Protein AF-0000000074024629 (afdb_homodimer)

Radius of gyration: 20.6 Å; Cα contacts (8 Å, |Δi|>4): 651; chains: 2; bounding box: 47×56×44 Å

Organism: NCBI:txid1655543

Secondary structure (DSSP, 8-state):
---BTSEEEHHHHHHTT--TT--EEEEEE--GGGB-TTSBB-HHHHHHHHHHHHHHHHHHTTHHHHH-SS-EEEEEEEEEEE-S--BTT-EEEEEEEEEEE-SSEEEEEEEEEETTEEEEEEEEEEEEE-TTS-B-PPPHHHHHHHHHHH--EE-/---BTSEEEHHHHHHTT--TT--EEEEEE--GGGB-TTSBB-HHHHHHHHHHHHHHHHHHTTHHHHH-SS-EEEEEEEEEEE-S--BTT-EEEEEEEEEEE-SSEEEEEEEEEETTEEEEEEEEEEEEE-TTS-B-PPPHHHHHHHHHHH--EE-

Nearest PDB structures (foldseek):
  2nuj-assembly1_A  TM=9.221E-01  e=4.971E-17  Jannaschia
  5dio-assembly1_A-2  TM=9.384E-01  e=8.427E-10  Legionella pneumophila
  2o5u-assembly1_B-2  TM=8.470E-01  e=5.550E-10  Pseudomonas aeruginosa
  2oiw-assembly1_C  TM=8.722E-01  e=4.220E-09  Geobacillus stearothermophilus
  3hm0-assembly1_B  TM=8.131E-01  e=3.745E-09  Bartonella henselae

Structure (mmCIF, N/CA/C/O backbone):
data_AF-0000000074024629-model_v1
#
loop_
_entity.id
_entity.type
_entity.pdbx_description
1 polymer 'Thioesterase superfamily protein'
#
loop_
_atom_site.group_PDB
_atom_site.id
_atom_site.type_symbol
_atom_site.label_atom_id
_atom_site.label_alt_id
_atom_site.label_comp_id
_atom_site.label_asym_id
_atom_site.label_entity_id
_atom_site.label_seq_id
_atom_site.pdbx_PDB_ins_code
_atom_site.Cartn_x
_atom_site.Cartn_y
_atom_site.Cartn_z
_atom_site.occupancy
_atom_site.B_iso_or_equiv
_atom_site.auth_seq_id
_atom_site.auth_comp_id
_atom_site.auth_asym_id
_atom_site.auth_atom_id
_atom_site.pdbx_PDB_model_num
ATOM 1 N N . MET A 1 1 ? -25.734 17.578 4.539 1 55.94 1 MET A N 1
ATOM 2 C CA . MET A 1 1 ? -25.031 16.75 3.564 1 55.94 1 MET A CA 1
ATOM 3 C C . MET A 1 1 ? -23.516 16.938 3.689 1 55.94 1 MET A C 1
ATOM 5 O O . MET A 1 1 ? -23.031 18.078 3.719 1 55.94 1 MET A O 1
ATOM 9 N N . THR A 1 2 ? -22.906 15.906 3.984 1 68.06 2 THR A N 1
ATOM 10 C CA . THR A 1 2 ? -21.453 16.016 4.164 1 68.06 2 THR A CA 1
ATOM 11 C C . THR A 1 2 ? -20.781 16.422 2.863 1 68.06 2 THR A C 1
ATOM 13 O O . THR A 1 2 ? -20.969 15.781 1.828 1 68.06 2 THR A O 1
ATOM 16 N N . PRO A 1 3 ? -20.188 17.625 2.838 1 73.06 3 PRO A N 1
ATOM 17 C CA . PRO A 1 3 ? -19.562 18.109 1.601 1 73.06 3 PRO A CA 1
ATOM 18 C C . PRO A 1 3 ? -18.391 17.25 1.145 1 73.06 3 PRO A C 1
ATOM 20 O O . PRO A 1 3 ? -17.625 16.75 1.976 1 73.06 3 PRO A O 1
ATOM 23 N N . PHE A 1 4 ? -18.359 17.031 -0.13 1 83.56 4 PHE A N 1
ATOM 24 C CA . PHE A 1 4 ? -17.234 16.297 -0.707 1 83.56 4 PHE A CA 1
ATOM 25 C C . PHE A 1 4 ? -16.016 17.203 -0.836 1 83.56 4 PHE A C 1
ATOM 27 O O . PHE A 1 4 ? -16.141 18.406 -1.053 1 83.56 4 PHE A O 1
ATOM 34 N N . LEU A 1 5 ? -14.914 16.594 -0.586 1 84.12 5 LEU A N 1
ATOM 35 C CA . LEU A 1 5 ? -13.602 17.172 -0.836 1 84.12 5 LEU A CA 1
ATOM 36 C C . LEU A 1 5 ? -13.344 18.359 0.086 1 84.12 5 LEU A C 1
ATOM 38 O O . LEU A 1 5 ? -12.68 19.328 -0.306 1 84.12 5 LEU A O 1
ATOM 42 N N . THR A 1 6 ? -14.078 18.484 1.108 1 86.12 6 THR A N 1
ATOM 43 C CA . THR A 1 6 ? -13.812 19.469 2.15 1 86.12 6 THR A CA 1
ATOM 44 C C . THR A 1 6 ? -13.375 18.781 3.443 1 86.12 6 THR A C 1
ATOM 46 O O . THR A 1 6 ? -13.977 17.797 3.865 1 86.12 6 THR A O 1
ATOM 49 N N . PRO A 1 7 ? -12.328 19.344 3.979 1 92.12 7 PRO A N 1
ATOM 50 C CA . PRO A 1 7 ? -11.883 18.766 5.246 1 92.12 7 PRO A CA 1
ATOM 51 C C . PRO A 1 7 ? -12.977 18.766 6.312 1 92.12 7 PRO A C 1
ATOM 53 O O . PRO A 1 7 ? -13.75 19.719 6.406 1 92.12 7 PRO A O 1
ATOM 56 N N . LEU A 1 8 ? -13.078 17.703 6.984 1 93.56 8 LEU A N 1
ATOM 57 C CA . LEU A 1 8 ? -13.984 17.547 8.109 1 93.56 8 LEU A CA 1
ATOM 58 C C . LEU A 1 8 ? -13.219 17.469 9.43 1 93.56 8 LEU A C 1
ATOM 60 O O . LEU A 1 8 ? -12.367 16.594 9.609 1 93.56 8 LEU A O 1
ATOM 64 N N . ASP A 1 9 ? -13.602 18.406 10.328 1 92.56 9 ASP A N 1
ATOM 65 C CA . ASP A 1 9 ? -12.977 18.359 11.648 1 92.56 9 ASP A CA 1
ATOM 66 C C . ASP A 1 9 ? -13.719 17.391 12.57 1 92.56 9 ASP A C 1
ATOM 68 O O . ASP A 1 9 ? -14.641 16.703 12.141 1 92.56 9 ASP A O 1
ATOM 72 N N . ALA A 1 10 ? -13.258 17.328 13.805 1 92.94 10 ALA A N 1
ATOM 73 C CA . ALA A 1 10 ? -13.789 16.328 14.742 1 92.94 10 ALA A CA 1
ATOM 74 C C . ALA A 1 10 ? -15.297 16.484 14.906 1 92.94 10 ALA A C 1
ATOM 76 O O . ALA A 1 10 ? -16.031 15.5 14.953 1 92.94 10 ALA A O 1
ATOM 77 N N . ASP A 1 11 ? -15.758 17.672 15.008 1 92.25 11 ASP A N 1
ATOM 78 C CA . ASP A 1 11 ? -17.188 17.922 15.188 1 92.25 11 ASP A CA 1
ATOM 79 C C . ASP A 1 11 ? -17.984 17.469 13.961 1 92.25 11 ASP A C 1
ATOM 81 O O . ASP A 1 11 ? -19.016 16.812 14.086 1 92.25 11 ASP A O 1
ATOM 85 N N . ALA A 1 12 ? -17.5 17.844 12.812 1 92.94 12 ALA A N 1
ATOM 86 C CA . ALA A 1 12 ? -18.156 17.453 11.57 1 92.94 12 ALA A CA 1
ATOM 87 C C . ALA A 1 12 ? -18.156 15.93 11.398 1 92.94 12 ALA A C 1
ATOM 89 O O . ALA A 1 12 ? -19.125 15.352 10.898 1 92.94 12 ALA A O 1
ATOM 90 N N . LEU A 1 13 ? -17.078 15.312 11.766 1 94.69 13 LEU A N 1
ATOM 91 C CA . LEU A 1 13 ? -16.984 13.852 11.711 1 94.69 13 LEU A CA 1
ATOM 92 C C . LEU A 1 13 ? -18.016 13.219 12.648 1 94.69 13 LEU A C 1
ATOM 94 O O . LEU A 1 13 ? -18.688 12.258 12.273 1 94.69 13 LEU A O 1
ATOM 98 N N . CYS A 1 14 ? -18.109 13.727 13.805 1 92.25 14 CYS A N 1
ATOM 99 C CA . CYS A 1 14 ? -19.094 13.227 14.75 1 92.25 14 CYS A CA 1
ATOM 100 C C . CYS A 1 14 ? -20.5 13.344 14.18 1 92.25 14 CYS A C 1
ATOM 102 O O . CYS A 1 14 ? -21.297 12.406 14.289 1 92.25 14 CYS A O 1
ATOM 104 N N . ASP A 1 15 ? -20.766 14.445 13.617 1 92.06 15 ASP A N 1
ATOM 105 C CA . ASP A 1 15 ? -22.062 14.664 13 1 92.06 15 ASP A CA 1
ATOM 106 C C . ASP A 1 15 ? -22.328 13.648 11.891 1 92.06 15 ASP A C 1
ATOM 108 O O . ASP A 1 15 ? -23.484 13.273 11.641 1 92.06 15 ASP A O 1
ATOM 112 N N . ALA A 1 16 ? -21.25 13.188 11.305 1 91.62 16 ALA A N 1
ATOM 113 C CA . ALA A 1 16 ? -21.359 12.242 10.203 1 91.62 16 ALA A CA 1
ATOM 114 C C . ALA A 1 16 ? -21.344 10.805 10.711 1 91.62 16 ALA A C 1
ATOM 116 O O . ALA A 1 16 ? -21.312 9.859 9.914 1 91.62 16 ALA A O 1
ATOM 117 N N . GLY A 1 17 ? -21.219 10.609 12.008 1 92.25 17 GLY A N 1
ATOM 118 C CA . GLY A 1 17 ? -21.297 9.281 12.602 1 92.25 17 GLY A CA 1
ATOM 119 C C . GLY A 1 17 ? -19.922 8.656 12.828 1 92.25 17 GLY A C 1
ATOM 120 O O . GLY A 1 17 ? -19.812 7.445 13 1 92.25 17 GLY A O 1
ATOM 121 N N . ILE A 1 18 ? -18.906 9.422 12.719 1 94.62 18 ILE A N 1
ATOM 122 C CA . ILE A 1 18 ? -17.547 8.969 12.945 1 94.62 18 ILE A CA 1
ATOM 123 C C . ILE A 1 18 ? -17.031 9.5 14.289 1 94.62 18 ILE A C 1
ATOM 125 O O . ILE A 1 18 ? -16.797 10.703 14.43 1 94.62 18 ILE A O 1
ATOM 129 N N . PRO A 1 19 ? -16.875 8.641 15.141 1 91.06 19 PRO A N 1
ATOM 130 C CA . PRO A 1 19 ? -16.578 9.102 16.5 1 91.06 19 PRO A CA 1
ATOM 131 C C . PRO A 1 19 ? -15.086 9.359 16.719 1 91.06 19 PRO A C 1
ATOM 133 O O . PRO A 1 19 ? -14.266 9.016 15.867 1 91.06 19 PRO A O 1
ATOM 136 N N . ALA A 1 20 ? -14.859 9.93 17.969 1 92.31 20 ALA A N 1
ATOM 137 C CA . ALA A 1 20 ? -13.484 10.016 18.453 1 92.31 20 ALA A CA 1
ATOM 138 C C . ALA A 1 20 ? -12.797 8.656 18.422 1 92.31 20 ALA A C 1
ATOM 140 O O . ALA A 1 20 ? -13.461 7.617 18.516 1 92.31 20 ALA A O 1
ATOM 141 N N . PRO A 1 21 ? -11.492 8.609 18.062 1 95.5 21 PRO A N 1
ATOM 142 C CA . PRO A 1 21 ? -10.578 9.75 18.188 1 95.5 21 PRO A CA 1
ATOM 143 C C . PRO A 1 21 ? -10.234 10.398 16.844 1 95.5 21 PRO A C 1
ATOM 145 O O . PRO A 1 21 ? -9.273 11.164 16.75 1 95.5 21 PRO A O 1
ATOM 148 N N . TRP A 1 22 ? -10.93 10.055 15.844 1 96 22 TRP A N 1
ATOM 149 C CA . TRP A 1 22 ? -10.617 10.648 14.547 1 96 22 TRP A CA 1
ATOM 150 C C . TRP A 1 22 ? -10.82 12.156 14.57 1 96 22 TRP A C 1
ATOM 152 O O . TRP A 1 22 ? -11.867 12.641 15.016 1 96 22 TRP A O 1
ATOM 162 N N . SER A 1 23 ? -9.828 12.93 14.023 1 92.75 23 SER A N 1
ATOM 163 C CA . SER A 1 23 ? -9.867 14.383 14.18 1 92.75 23 SER A CA 1
ATOM 164 C C . SER A 1 23 ? -9.867 15.086 12.828 1 92.75 23 SER A C 1
ATOM 166 O O . SER A 1 23 ? -10.062 16.297 12.758 1 92.75 23 SER A O 1
ATOM 168 N N . PHE A 1 24 ? -9.555 14.406 11.766 1 97.56 24 PHE A N 1
ATOM 169 C CA . PHE A 1 24 ? -9.492 14.977 10.422 1 97.56 24 PHE A CA 1
ATOM 170 C C . PHE A 1 24 ? -10.016 13.984 9.391 1 97.56 24 PHE A C 1
ATOM 172 O O . PHE A 1 24 ? -9.672 12.805 9.422 1 97.56 24 PHE A O 1
ATOM 179 N N . GLY A 1 25 ? -10.781 14.438 8.484 1 97.88 25 GLY A N 1
ATOM 180 C CA . GLY A 1 25 ? -11.281 13.562 7.441 1 97.88 25 GLY A CA 1
ATOM 181 C C . GLY A 1 25 ? -11.773 14.312 6.219 1 97.88 25 GLY A C 1
ATOM 182 O O . GLY A 1 25 ? -11.773 15.547 6.203 1 97.88 25 GLY A O 1
ATOM 183 N N . MET A 1 26 ? -12.062 13.586 5.18 1 97.44 26 MET A N 1
ATOM 184 C CA . MET A 1 26 ? -12.617 14.109 3.934 1 97.44 26 MET A CA 1
ATOM 185 C C . MET A 1 26 ? -13.602 13.117 3.32 1 97.44 26 MET A C 1
ATOM 187 O O . MET A 1 26 ? -13.352 11.914 3.314 1 97.44 26 MET A O 1
ATOM 191 N N . ALA A 1 27 ? -14.664 13.68 2.795 1 96.75 27 ALA A N 1
ATOM 192 C CA . ALA A 1 27 ? -15.664 12.875 2.107 1 96.75 27 ALA A CA 1
ATOM 193 C C . ALA A 1 27 ? -15.453 12.906 0.597 1 96.75 27 ALA A C 1
ATOM 195 O O . ALA A 1 27 ? -15.023 13.922 0.045 1 96.75 27 ALA A O 1
ATOM 196 N N . ASP A 1 28 ? -15.75 11.781 0.025 1 96.38 28 ASP A N 1
ATOM 197 C CA . ASP A 1 28 ? -15.688 11.688 -1.431 1 96.38 28 ASP A CA 1
ATOM 198 C C . ASP A 1 28 ? -16.578 10.547 -1.939 1 96.38 28 ASP A C 1
ATOM 200 O O . ASP A 1 28 ? -17.375 9.992 -1.187 1 96.38 28 ASP A O 1
ATOM 204 N N . ARG A 1 29 ? -16.516 10.273 -3.225 1 95 29 ARG A N 1
ATOM 205 C CA . ARG A 1 29 ? -17.281 9.211 -3.877 1 95 29 ARG A CA 1
ATOM 206 C C . ARG A 1 29 ? -16.391 8.414 -4.82 1 95 29 ARG A C 1
ATOM 208 O O . ARG A 1 29 ? -15.539 8.977 -5.52 1 95 29 ARG A O 1
ATOM 215 N N . VAL A 1 30 ? -16.688 7.129 -4.84 1 95.94 30 VAL A N 1
ATOM 216 C CA . VAL A 1 30 ? -15.93 6.234 -5.707 1 95.94 30 VAL A CA 1
ATOM 217 C C . VAL A 1 30 ? -16.094 6.668 -7.164 1 95.94 30 VAL A C 1
ATOM 219 O O . VAL A 1 30 ? -17.203 6.961 -7.609 1 95.94 30 VAL A O 1
ATOM 222 N N . ARG A 1 31 ? -14.969 6.664 -7.891 1 93.19 31 ARG A N 1
ATOM 223 C CA . ARG A 1 31 ? -14.961 7.051 -9.297 1 93.19 31 ARG A CA 1
ATOM 224 C C . ARG A 1 31 ? -14.906 5.824 -10.203 1 93.19 31 ARG A C 1
ATOM 226 O O . ARG A 1 31 ? -14.422 4.766 -9.789 1 93.19 31 ARG A O 1
ATOM 233 N N . PHE A 1 32 ? -15.297 5.992 -11.438 1 90.88 32 PHE A N 1
ATOM 234 C CA . PHE A 1 32 ? -15.391 4.902 -12.398 1 90.88 32 PHE A CA 1
ATOM 235 C C . PHE A 1 32 ? -14.047 4.191 -12.555 1 90.88 32 PHE A C 1
ATOM 237 O O . PHE A 1 32 ? -13.992 2.961 -12.586 1 90.88 32 PHE A O 1
ATOM 244 N N . GLY A 1 33 ? -12.953 4.863 -12.633 1 90.81 33 GLY A N 1
ATOM 245 C CA . GLY A 1 33 ? -11.625 4.316 -12.883 1 90.81 33 GLY A CA 1
ATOM 246 C C . GLY A 1 33 ? -11.016 3.648 -11.664 1 90.81 33 GLY A C 1
ATOM 247 O O . GLY A 1 33 ? -9.914 3.104 -11.734 1 90.81 33 GLY A O 1
ATOM 248 N N . GLU A 1 34 ? -11.742 3.59 -10.562 1 93.94 34 GLU A N 1
ATOM 249 C CA . GLU A 1 34 ? -11.211 3.062 -9.305 1 93.94 34 GLU A CA 1
ATOM 250 C C . GLU A 1 34 ? -11.719 1.645 -9.047 1 93.94 34 GLU A C 1
ATOM 252 O O . GLU A 1 34 ? -11.359 1.025 -8.047 1 93.94 34 GLU A O 1
ATOM 257 N N . ILE A 1 35 ? -12.508 1.128 -9.953 1 91.31 35 ILE A N 1
ATOM 258 C CA . ILE A 1 35 ? -13.156 -0.165 -9.797 1 91.31 35 ILE A CA 1
ATOM 259 C C . ILE A 1 35 ? -12.391 -1.233 -10.562 1 91.31 35 ILE A C 1
ATOM 261 O O . ILE A 1 35 ? -11.945 -0.997 -11.688 1 91.31 35 ILE A O 1
ATOM 265 N N . ASP A 1 36 ? -12.328 -2.471 -9.938 1 87.75 36 ASP A N 1
ATOM 266 C CA . ASP A 1 36 ? -11.609 -3.564 -10.594 1 87.75 36 ASP A CA 1
ATOM 267 C C . ASP A 1 36 ? -12.578 -4.535 -11.266 1 87.75 36 ASP A C 1
ATOM 269 O O . ASP A 1 36 ? -13.766 -4.234 -11.398 1 87.75 36 ASP A O 1
ATOM 273 N N . ALA A 1 37 ? -12.031 -5.641 -11.773 1 81.12 37 ALA A N 1
ATOM 274 C CA . ALA A 1 37 ? -12.797 -6.613 -12.547 1 81.12 37 ALA A CA 1
ATOM 275 C C . ALA A 1 37 ? -13.875 -7.27 -11.688 1 81.12 37 ALA A C 1
ATOM 277 O O . ALA A 1 37 ? -14.82 -7.863 -12.211 1 81.12 37 ALA A O 1
ATOM 278 N N . LEU A 1 38 ? -13.734 -7.207 -10.375 1 80.06 38 LEU A N 1
ATOM 279 C CA . LEU A 1 38 ? -14.711 -7.801 -9.469 1 80.06 38 LEU A CA 1
ATOM 280 C C . LEU A 1 38 ? -15.75 -6.773 -9.047 1 80.06 38 LEU A C 1
ATOM 282 O O . LEU A 1 38 ? -16.562 -7.035 -8.156 1 80.06 38 LEU A O 1
ATOM 286 N N . ASN A 1 39 ? -15.672 -5.531 -9.594 1 84.19 39 ASN A N 1
ATOM 287 C CA . ASN A 1 39 ? -16.625 -4.445 -9.391 1 84.19 39 ASN A CA 1
ATOM 288 C C . ASN A 1 39 ? -16.5 -3.84 -7.996 1 84.19 39 ASN A C 1
ATOM 290 O O . ASN A 1 39 ? -17.484 -3.406 -7.41 1 84.19 39 ASN A O 1
ATOM 294 N N . HIS A 1 40 ? -15.344 -4.004 -7.48 1 92.5 40 HIS A N 1
ATOM 295 C CA . HIS A 1 40 ? -15 -3.359 -6.219 1 92.5 40 HIS A CA 1
ATOM 296 C C . HIS A 1 40 ? -13.836 -2.389 -6.402 1 92.5 40 HIS A C 1
ATOM 298 O O . HIS A 1 40 ? -13.102 -2.471 -7.391 1 92.5 40 HIS A O 1
ATOM 304 N N . VAL A 1 41 ? -13.758 -1.459 -5.465 1 95.5 41 VAL A N 1
ATOM 305 C CA . VAL A 1 41 ? -12.602 -0.572 -5.488 1 95.5 41 VAL A CA 1
ATOM 306 C C . VAL A 1 41 ? -11.312 -1.397 -5.465 1 95.5 41 VAL A C 1
ATOM 308 O O . VAL A 1 41 ? -11.172 -2.307 -4.641 1 95.5 41 VAL A O 1
ATOM 311 N N . ASN A 1 42 ? -10.43 -1.077 -6.371 1 95.31 42 ASN A N 1
ATOM 312 C CA . ASN A 1 42 ? -9.148 -1.767 -6.457 1 95.31 42 ASN A CA 1
ATOM 313 C C . ASN A 1 42 ? -8.297 -1.519 -5.215 1 95.31 42 ASN A C 1
ATOM 315 O O . ASN A 1 42 ? -8.258 -0.399 -4.699 1 95.31 42 ASN A O 1
ATOM 319 N N . ASN A 1 43 ? -7.543 -2.523 -4.797 1 94.56 43 ASN A N 1
ATOM 320 C CA . ASN A 1 43 ? -6.742 -2.484 -3.578 1 94.56 43 ASN A CA 1
ATOM 321 C C . ASN A 1 43 ? -5.758 -1.318 -3.594 1 94.56 43 ASN A C 1
ATOM 323 O O . ASN A 1 43 ? -5.41 -0.78 -2.541 1 94.56 43 ASN A O 1
ATOM 327 N N . VAL A 1 44 ? -5.277 -0.916 -4.711 1 96.31 44 VAL A N 1
ATOM 328 C CA . VAL A 1 44 ? -4.262 0.123 -4.848 1 96.31 44 VAL A CA 1
ATOM 329 C C . VAL A 1 44 ? -4.887 1.494 -4.605 1 96.31 44 VAL A C 1
ATOM 331 O O . VAL A 1 44 ? -4.223 2.408 -4.113 1 96.31 44 VAL A O 1
ATOM 334 N N . VAL A 1 45 ? -6.137 1.616 -4.918 1 97.06 45 VAL A N 1
ATOM 335 C CA . VAL A 1 45 ? -6.836 2.896 -4.898 1 97.06 45 VAL A CA 1
ATOM 336 C C . VAL A 1 45 ? -6.863 3.447 -3.473 1 97.06 45 VAL A C 1
ATOM 338 O O . VAL A 1 45 ? -6.73 4.656 -3.266 1 97.06 45 VAL A O 1
ATOM 341 N N . TYR A 1 46 ? -6.953 2.57 -2.5 1 98.19 46 TYR A N 1
ATOM 342 C CA . TYR A 1 46 ? -7.031 3.002 -1.108 1 98.19 46 TYR A CA 1
ATOM 343 C C . TYR A 1 46 ? -5.758 3.725 -0.689 1 98.19 46 TYR A C 1
ATOM 345 O O . TYR A 1 46 ? -5.805 4.691 0.075 1 98.19 46 TYR A O 1
ATOM 353 N N . LEU A 1 47 ? -4.66 3.209 -1.115 1 97.88 47 LEU A N 1
ATOM 354 C CA . LEU A 1 47 ? -3.402 3.879 -0.8 1 97.88 47 LEU A CA 1
ATOM 355 C C . LEU A 1 47 ? -3.365 5.277 -1.406 1 97.88 47 LEU A C 1
ATOM 357 O O . LEU A 1 47 ? -2.869 6.219 -0.78 1 97.88 47 LEU A O 1
ATOM 361 N N . ARG A 1 48 ? -3.867 5.414 -2.598 1 96.81 48 ARG A N 1
ATOM 362 C CA . ARG A 1 48 ? -3.953 6.727 -3.232 1 96.81 48 ARG A CA 1
ATOM 363 C C . ARG A 1 48 ? -4.863 7.656 -2.439 1 96.81 48 ARG A C 1
ATOM 365 O O . ARG A 1 48 ? -4.559 8.844 -2.281 1 96.81 48 ARG A O 1
ATOM 372 N N . TRP A 1 49 ? -5.988 7.113 -2.018 1 97.81 49 TRP A N 1
ATOM 373 C CA . TRP A 1 49 ? -6.895 7.895 -1.181 1 97.81 49 TRP A CA 1
ATOM 374 C C . TRP A 1 49 ? -6.172 8.422 0.055 1 97.81 49 TRP A C 1
ATOM 376 O O . TRP A 1 49 ? -6.289 9.602 0.393 1 97.81 49 TRP A O 1
ATOM 386 N N . TYR A 1 50 ? -5.41 7.574 0.676 1 98.38 50 TYR A N 1
ATOM 387 C CA . TYR A 1 50 ? -4.75 7.945 1.921 1 98.38 50 TYR A CA 1
ATOM 388 C C . TYR A 1 50 ? -3.6 8.914 1.66 1 98.38 50 TYR A C 1
ATOM 390 O O . TYR A 1 50 ? -3.32 9.789 2.482 1 98.38 50 TYR A O 1
ATOM 398 N N . GLU A 1 51 ? -2.938 8.773 0.56 1 97.06 51 GLU A N 1
ATOM 399 C CA . GLU A 1 51 ? -1.928 9.75 0.167 1 97.06 51 GLU A CA 1
ATOM 400 C C . GLU A 1 51 ? -2.539 11.133 -0.008 1 97.06 51 GLU A C 1
ATOM 402 O O . GLU A 1 51 ? -2.01 12.125 0.507 1 97.06 51 GLU A O 1
ATOM 407 N N . THR A 1 52 ? -3.617 11.172 -0.747 1 96.19 52 THR A N 1
ATOM 408 C CA . THR A 1 52 ? -4.312 12.43 -0.96 1 96.19 52 THR A CA 1
ATOM 409 C C . THR A 1 52 ? -4.75 13.039 0.369 1 96.19 52 THR A C 1
ATOM 411 O O . THR A 1 52 ? -4.559 14.234 0.604 1 96.19 52 THR A O 1
ATOM 414 N N . LEU A 1 53 ? -5.289 12.172 1.216 1 97.75 53 LEU A N 1
ATOM 415 C CA . LEU A 1 53 ? -5.734 12.609 2.533 1 97.75 53 LEU A CA 1
ATOM 416 C C . LEU A 1 53 ? -4.57 13.18 3.338 1 97.75 53 LEU A C 1
ATOM 418 O O . LEU A 1 53 ? -4.703 14.219 3.988 1 97.75 53 LEU A O 1
ATOM 422 N N . ARG A 1 54 ? -3.453 12.516 3.324 1 97.31 54 ARG A N 1
ATOM 423 C CA . ARG A 1 54 ? -2.264 12.938 4.059 1 97.31 54 ARG A CA 1
ATOM 424 C C . ARG A 1 54 ? -1.808 14.32 3.615 1 97.31 54 ARG A C 1
ATOM 426 O O . ARG A 1 54 ? -1.458 15.164 4.445 1 97.31 54 ARG A O 1
ATOM 433 N N . VAL A 1 55 ? -1.836 14.57 2.324 1 94.88 55 VAL A N 1
ATOM 434 C CA . VAL A 1 55 ? -1.412 15.859 1.791 1 94.88 55 VAL A CA 1
ATOM 435 C C . VAL A 1 55 ? -2.34 16.969 2.303 1 94.88 55 VAL A C 1
ATOM 437 O O . VAL A 1 55 ? -1.876 18.016 2.76 1 94.88 55 VAL A O 1
ATOM 440 N N . HIS A 1 56 ? -3.588 16.719 2.287 1 96.5 56 HIS A N 1
ATOM 441 C CA . HIS A 1 56 ? -4.547 17.688 2.795 1 96.5 56 HIS A CA 1
ATOM 442 C C . HIS A 1 56 ? -4.367 17.906 4.293 1 96.5 56 HIS A C 1
ATOM 444 O O . HIS A 1 56 ? -4.461 19.047 4.773 1 96.5 56 HIS A O 1
ATOM 450 N N . TYR A 1 57 ? -4.152 16.859 5.016 1 97.62 57 TYR A N 1
ATOM 451 C CA . TYR A 1 57 ? -3.879 16.922 6.445 1 97.62 57 TYR A CA 1
ATOM 452 C C . TYR A 1 57 ? -2.67 17.797 6.734 1 97.62 57 TYR A C 1
ATOM 454 O O . TYR A 1 57 ? -2.738 18.703 7.57 1 97.62 57 TYR A O 1
ATOM 462 N N . LEU A 1 58 ? -1.602 17.562 6.035 1 96.62 58 LEU A N 1
ATOM 463 C CA . LEU A 1 58 ? -0.363 18.297 6.242 1 96.62 58 LEU A CA 1
ATOM 464 C C . LEU A 1 58 ? -0.558 19.781 5.93 1 96.62 58 LEU A C 1
ATOM 466 O O . LEU A 1 58 ? -0.07 20.641 6.66 1 96.62 58 LEU A O 1
ATOM 470 N N . ASN A 1 59 ? -1.288 20.047 4.891 1 95.19 59 ASN A N 1
ATOM 471 C CA . ASN A 1 59 ? -1.535 21.438 4.492 1 95.19 59 ASN A CA 1
ATOM 472 C C . ASN A 1 59 ? -2.494 22.141 5.453 1 95.19 59 ASN A C 1
ATOM 474 O O . ASN A 1 59 ? -2.254 23.266 5.855 1 95.19 59 ASN A O 1
ATOM 478 N N . HIS A 1 60 ? -3.521 21.469 5.789 1 94.75 60 HIS A N 1
ATOM 479 C CA . HIS A 1 60 ? -4.559 22.031 6.633 1 94.75 60 HIS A CA 1
ATOM 480 C C . HIS A 1 60 ? -4.004 22.438 8 1 94.75 60 HIS A C 1
ATOM 482 O O . HIS A 1 60 ? -4.398 23.453 8.562 1 94.75 60 HIS A O 1
ATOM 488 N N . TYR A 1 61 ? -3.105 21.688 8.492 1 94.5 61 TYR A N 1
ATOM 489 C CA . TYR A 1 61 ? -2.535 21.938 9.812 1 94.5 61 TYR A CA 1
ATOM 490 C C . TYR A 1 61 ? -1.24 22.734 9.703 1 94.5 61 TYR A C 1
ATOM 492 O O . TYR A 1 61 ? -0.558 22.953 10.711 1 94.5 61 TYR A O 1
ATOM 500 N N . ASP A 1 62 ? -0.822 23.109 8.492 1 96.19 62 ASP A N 1
ATOM 501 C CA . ASP A 1 62 ? 0.352 23.938 8.211 1 96.19 62 ASP A CA 1
ATOM 502 C C . ASP A 1 62 ? 1.62 23.281 8.758 1 96.19 62 ASP A C 1
ATOM 504 O O . ASP A 1 62 ? 2.451 23.953 9.375 1 96.19 62 ASP A O 1
ATOM 508 N N . LEU A 1 63 ? 1.698 22.047 8.609 1 96.69 63 LEU A N 1
ATOM 509 C CA . LEU A 1 63 ? 2.783 21.281 9.227 1 96.69 63 LEU A CA 1
ATOM 510 C C . LEU A 1 63 ? 4.117 21.609 8.555 1 96.69 63 LEU A C 1
ATOM 512 O O . LEU A 1 63 ? 5.168 21.547 9.195 1 96.69 63 LEU A O 1
ATOM 516 N N . TYR A 1 64 ? 4.117 21.953 7.324 1 95.81 64 TYR A N 1
ATOM 517 C CA . TYR A 1 64 ? 5.352 22.328 6.648 1 95.81 64 TYR A CA 1
ATOM 518 C C . TYR A 1 64 ? 5.957 23.578 7.277 1 95.81 64 TYR A C 1
ATOM 520 O O . TYR A 1 64 ? 7.172 23.656 7.469 1 95.81 64 TYR A O 1
ATOM 528 N N . THR A 1 65 ? 5.129 24.484 7.566 1 97.19 65 THR A N 1
ATOM 529 C CA . THR A 1 65 ? 5.598 25.703 8.219 1 97.19 65 THR A CA 1
ATOM 530 C C . THR A 1 65 ? 6.125 25.406 9.617 1 97.19 65 THR A C 1
ATOM 532 O O . THR A 1 65 ? 7.18 25.906 10.016 1 97.19 65 THR A O 1
ATOM 535 N N . LEU A 1 66 ? 5.41 24.531 10.32 1 97.69 66 LEU A N 1
ATOM 536 C CA . LEU A 1 66 ? 5.797 24.188 11.688 1 97.69 66 LEU A CA 1
ATOM 537 C C . LEU A 1 66 ? 7.105 23.406 11.695 1 97.69 66 LEU A C 1
ATOM 539 O O . LEU A 1 66 ? 7.824 23.406 12.703 1 97.69 66 LEU A O 1
ATOM 543 N N . ALA A 1 67 ? 7.43 22.75 10.609 1 96.88 67 ALA A N 1
ATOM 544 C CA . ALA A 1 67 ? 8.641 21.953 10.5 1 96.88 67 ALA A CA 1
ATOM 545 C C . ALA A 1 67 ? 9.867 22.828 10.273 1 96.88 67 ALA A C 1
ATOM 547 O O . ALA A 1 67 ? 11 22.375 10.43 1 96.88 67 ALA A O 1
ATOM 548 N N . GLY A 1 68 ? 9.625 24.109 9.859 1 95.5 68 GLY A N 1
ATOM 549 C CA . GLY A 1 68 ? 10.734 25.031 9.672 1 95.5 68 GLY A CA 1
ATOM 550 C C . GLY A 1 68 ? 11.172 25.172 8.227 1 95.5 68 GLY A C 1
ATOM 551 O O . GLY A 1 68 ? 10.367 24.969 7.312 1 95.5 68 GLY A O 1
ATOM 552 N N . ALA A 1 69 ? 12.461 25.578 8.031 1 93.25 69 ALA A N 1
ATOM 553 C CA . ALA A 1 69 ? 12.945 25.938 6.699 1 93.25 69 ALA A CA 1
ATOM 554 C C . ALA A 1 69 ? 13.109 24.703 5.816 1 93.25 69 ALA A C 1
ATOM 556 O O . ALA A 1 69 ? 13.82 23.766 6.176 1 93.25 69 ALA A O 1
ATOM 557 N N . ASP A 1 70 ? 12.484 24.719 4.648 1 93.81 70 ASP A N 1
ATOM 558 C CA . ASP A 1 70 ? 12.641 23.781 3.543 1 93.81 70 ASP A CA 1
ATOM 559 C C . ASP A 1 70 ? 12.57 22.344 4.035 1 93.81 70 ASP A C 1
ATOM 561 O O . ASP A 1 70 ? 13.477 21.547 3.773 1 93.81 70 ASP A O 1
ATOM 565 N N . PRO A 1 71 ? 11.555 21.953 4.781 1 95.62 71 PRO A N 1
ATOM 566 C CA . PRO A 1 71 ? 11.438 20.578 5.27 1 95.62 71 PRO A CA 1
ATOM 567 C C . PRO A 1 71 ? 11.203 19.562 4.148 1 95.62 71 PRO A C 1
ATOM 569 O O . PRO A 1 71 ? 10.562 19.891 3.146 1 95.62 71 PRO A O 1
ATOM 572 N N . LYS A 1 72 ? 11.773 18.406 4.316 1 94.12 72 LYS A N 1
ATOM 573 C CA . LYS A 1 72 ? 11.508 17.281 3.438 1 94.12 72 LYS A CA 1
ATOM 574 C C . LYS A 1 72 ? 10.797 16.156 4.188 1 94.12 72 LYS A C 1
ATOM 576 O O . LYS A 1 72 ? 11.375 15.531 5.078 1 94.12 72 LYS A O 1
ATOM 581 N N . PHE A 1 73 ? 9.539 15.914 3.895 1 95.75 73 PHE A N 1
ATOM 582 C CA . PHE A 1 73 ? 8.781 14.797 4.453 1 95.75 73 PHE A CA 1
ATOM 583 C C . PHE A 1 73 ? 8.859 13.586 3.539 1 95.75 73 PHE A C 1
ATOM 585 O O . PHE A 1 73 ? 8.531 13.664 2.354 1 95.75 73 PHE A O 1
ATOM 592 N N . VAL A 1 74 ? 9.273 12.445 4.082 1 95.31 74 VAL A N 1
ATOM 593 C CA . VAL A 1 74 ? 9.438 11.234 3.291 1 95.31 74 VAL A CA 1
ATOM 594 C C . VAL A 1 74 ? 8.656 10.086 3.93 1 95.31 74 VAL A C 1
ATOM 596 O O . VAL A 1 74 ? 8.727 9.883 5.145 1 95.31 74 VAL A O 1
ATOM 599 N N . VAL A 1 75 ? 7.922 9.391 3.139 1 97.44 75 VAL A N 1
ATOM 600 C CA . VAL A 1 75 ? 7.219 8.203 3.613 1 97.44 75 VAL A CA 1
ATOM 601 C C . VAL A 1 75 ? 8.188 7.023 3.691 1 97.44 75 VAL A C 1
ATOM 603 O O . VAL A 1 75 ? 8.836 6.68 2.701 1 97.44 75 VAL A O 1
ATOM 606 N N . LYS A 1 76 ? 8.242 6.402 4.797 1 98.12 76 LYS A N 1
ATOM 607 C CA . LYS A 1 76 ? 9.133 5.27 5.023 1 98.12 76 LYS A CA 1
ATOM 608 C C . LYS A 1 76 ? 8.406 3.945 4.809 1 98.12 76 LYS A C 1
ATOM 610 O O . LYS A 1 76 ? 9.008 2.971 4.344 1 98.12 76 LYS A O 1
ATOM 615 N N . SER A 1 77 ? 7.199 3.906 5.207 1 98.75 77 SER A N 1
ATOM 616 C CA . SER A 1 77 ? 6.41 2.691 5.051 1 98.75 77 SER A CA 1
ATOM 617 C C . SER A 1 77 ? 4.914 2.998 5.059 1 98.75 77 SER A C 1
ATOM 619 O O . SER A 1 77 ? 4.488 4.02 5.602 1 98.75 77 SER A O 1
ATOM 621 N N . VAL A 1 78 ? 4.172 2.125 4.453 1 98.75 78 VAL A N 1
ATOM 622 C CA . VAL A 1 78 ? 2.715 2.176 4.484 1 98.75 78 VAL A CA 1
ATOM 623 C C . VAL A 1 78 ? 2.154 0.769 4.68 1 98.75 78 VAL A C 1
ATOM 625 O O . VAL A 1 78 ? 2.838 -0.222 4.414 1 98.75 78 VAL A O 1
ATOM 628 N N . GLY A 1 79 ? 0.916 0.708 5.133 1 98.69 79 GLY A N 1
ATOM 629 C CA . GLY A 1 79 ? 0.159 -0.526 5.266 1 98.69 79 GLY A CA 1
ATOM 630 C C . GLY A 1 79 ? -1.335 -0.333 5.082 1 98.69 79 GLY A C 1
ATOM 631 O O . GLY A 1 79 ? -1.863 0.748 5.352 1 98.69 79 GLY A O 1
ATOM 632 N N . ILE A 1 80 ? -1.955 -1.359 4.609 1 98.81 80 ILE A N 1
ATOM 633 C CA . ILE A 1 80 ? -3.404 -1.347 4.449 1 98.81 80 ILE A CA 1
ATOM 634 C C . ILE A 1 80 ? -3.984 -2.691 4.883 1 98.81 80 ILE A C 1
ATOM 636 O O . ILE A 1 80 ? -3.43 -3.744 4.562 1 98.81 80 ILE A O 1
ATOM 640 N N . ASP A 1 81 ? -5.016 -2.664 5.605 1 98.81 81 ASP A N 1
ATOM 641 C CA . ASP A 1 81 ? -5.836 -3.822 5.949 1 98.81 81 ASP A CA 1
ATOM 642 C C . ASP A 1 81 ? -7.238 -3.695 5.359 1 98.81 81 ASP A C 1
ATOM 644 O O . ASP A 1 81 ? -7.965 -2.752 5.676 1 98.81 81 ASP A O 1
ATOM 648 N N . TYR A 1 82 ? -7.594 -4.633 4.551 1 98.25 82 TYR A N 1
ATOM 649 C CA . TYR A 1 82 ? -8.898 -4.613 3.898 1 98.25 82 TYR A CA 1
ATOM 650 C C . TYR A 1 82 ? -9.914 -5.43 4.688 1 98.25 82 TYR A C 1
ATOM 652 O O . TYR A 1 82 ? -9.766 -6.645 4.84 1 98.25 82 TYR A O 1
ATOM 660 N N . LYS A 1 83 ? -10.961 -4.812 5.09 1 97.38 83 LYS A N 1
ATOM 661 C CA . LYS A 1 83 ? -11.945 -5.465 5.957 1 97.38 83 LYS A CA 1
ATOM 662 C C . LYS A 1 83 ? -13.227 -5.785 5.195 1 97.38 83 LYS A C 1
ATOM 664 O O . LYS A 1 83 ? -13.883 -6.789 5.473 1 97.38 83 LYS A O 1
ATOM 669 N N . ALA A 1 84 ? -13.586 -4.883 4.359 1 95.25 84 ALA A N 1
ATOM 670 C CA . ALA A 1 84 ? -14.789 -5.051 3.543 1 95.25 84 ALA A CA 1
ATOM 671 C C . ALA A 1 84 ? -14.625 -4.375 2.184 1 95.25 84 ALA A C 1
ATOM 673 O O . ALA A 1 84 ? -13.906 -3.377 2.061 1 95.25 84 ALA A O 1
ATOM 674 N N . GLU A 1 85 ? -15.336 -4.891 1.244 1 93.06 85 GLU A N 1
ATOM 675 C CA . GLU A 1 85 ? -15.289 -4.328 -0.102 1 93.06 85 GLU A CA 1
ATOM 676 C C . GLU A 1 85 ? -16.094 -3.037 -0.187 1 93.06 85 GLU A C 1
ATOM 678 O O . GLU A 1 85 ? -17.094 -2.869 0.527 1 93.06 85 GLU A O 1
ATOM 683 N N . VAL A 1 86 ? -15.602 -2.127 -0.983 1 95.25 86 VAL A N 1
ATOM 684 C CA . VAL A 1 86 ? -16.328 -0.896 -1.285 1 95.25 86 VAL A CA 1
ATOM 685 C C . VAL A 1 86 ? -16.781 -0.911 -2.742 1 95.25 86 VAL A C 1
ATOM 687 O O . VAL A 1 86 ? -15.992 -1.179 -3.646 1 95.25 86 VAL A O 1
ATOM 690 N N . MET A 1 87 ? -18.016 -0.608 -3.051 1 92.44 87 MET A N 1
ATOM 691 C CA . MET A 1 87 ? -18.609 -0.777 -4.371 1 92.44 87 MET A CA 1
ATOM 692 C C . MET A 1 87 ? -18.594 0.536 -5.148 1 92.44 87 MET A C 1
ATOM 694 O O . MET A 1 87 ? -18.375 1.602 -4.566 1 92.44 87 MET A O 1
ATOM 698 N N . ARG A 1 88 ? -18.969 0.366 -6.336 1 90.75 88 ARG A N 1
ATOM 699 C CA . ARG A 1 88 ? -19.078 1.532 -7.207 1 90.75 88 ARG A CA 1
ATOM 700 C C . ARG A 1 88 ? -20.141 2.502 -6.691 1 90.75 88 ARG A C 1
ATOM 702 O O . ARG A 1 88 ? -21.125 2.084 -6.082 1 90.75 88 ARG A O 1
ATOM 709 N N . ASP A 1 89 ? -19.906 3.826 -6.926 1 89.69 89 ASP A N 1
ATOM 710 C CA . ASP A 1 89 ? -20.828 4.926 -6.656 1 89.69 89 ASP A CA 1
ATOM 711 C C . ASP A 1 89 ? -21.062 5.082 -5.156 1 89.69 89 ASP A C 1
ATOM 713 O O . ASP A 1 89 ? -21.984 5.797 -4.742 1 89.69 89 ASP A O 1
ATOM 717 N N . THR A 1 90 ? -20.281 4.398 -4.363 1 93.75 90 THR A N 1
ATOM 718 C CA . THR A 1 90 ? -20.375 4.508 -2.912 1 93.75 90 THR A CA 1
ATOM 719 C C . THR A 1 90 ? -19.734 5.805 -2.426 1 93.75 90 THR A C 1
ATOM 721 O O . THR A 1 90 ? -18.656 6.18 -2.889 1 93.75 90 THR A O 1
ATOM 724 N N . SER A 1 91 ? -20.438 6.512 -1.597 1 95.69 91 SER A N 1
ATOM 725 C CA . SER A 1 91 ? -19.828 7.605 -0.85 1 95.69 91 SER A CA 1
ATOM 726 C C . SER A 1 91 ? -19.031 7.086 0.344 1 95.69 91 SER A C 1
ATOM 728 O O . SER A 1 91 ? -19.469 6.145 1.016 1 95.69 91 SER A O 1
ATOM 730 N N . TYR A 1 92 ? -17.891 7.723 0.582 1 96.81 92 TYR A N 1
ATOM 731 C CA . TYR A 1 92 ? -17.062 7.305 1.703 1 96.81 92 TYR A CA 1
ATOM 732 C C . TYR A 1 92 ? -16.422 8.508 2.389 1 96.81 92 TYR A C 1
ATOM 734 O O . TYR A 1 92 ? -16.422 9.617 1.839 1 96.81 92 TYR A O 1
ATOM 742 N N . ILE A 1 93 ? -16.031 8.32 3.629 1 97.62 93 ILE A N 1
ATOM 743 C CA . ILE A 1 93 ? -15.242 9.297 4.367 1 97.62 93 ILE A CA 1
ATOM 744 C C . ILE A 1 93 ? -13.906 8.672 4.773 1 97.62 93 ILE A C 1
ATOM 746 O O . ILE A 1 93 ? -13.875 7.633 5.43 1 97.62 93 ILE A O 1
ATOM 750 N N . ASN A 1 94 ? -12.836 9.195 4.34 1 98.38 94 ASN A N 1
ATOM 751 C CA . ASN A 1 94 ? -11.508 8.844 4.828 1 98.38 94 ASN A CA 1
ATOM 752 C C . ASN A 1 94 ? -11.086 9.719 6.004 1 98.38 94 ASN A C 1
ATOM 754 O O . ASN A 1 94 ? -11.297 10.938 5.98 1 98.38 94 ASN A O 1
ATOM 758 N N . VAL A 1 95 ? -10.5 9.047 7.008 1 98.62 95 VAL A N 1
ATOM 759 C CA . VAL A 1 95 ? -10.078 9.789 8.188 1 98.62 95 VAL A CA 1
ATOM 760 C C . VAL A 1 95 ? -8.617 9.469 8.5 1 98.62 95 VAL A C 1
ATOM 762 O O . VAL A 1 95 ? -8.109 8.414 8.109 1 98.62 95 VAL A O 1
ATOM 765 N N . THR A 1 96 ? -7.965 10.383 9.219 1 98.62 96 THR A N 1
ATOM 766 C CA . THR A 1 96 ? -6.582 10.156 9.625 1 98.62 96 THR A CA 1
ATOM 767 C C . THR A 1 96 ? -6.262 10.938 10.898 1 98.62 96 THR A C 1
ATOM 769 O O . THR A 1 96 ? -6.973 11.875 11.25 1 98.62 96 THR A O 1
ATOM 772 N N . ARG A 1 97 ? -5.273 10.5 11.531 1 98.38 97 ARG A N 1
ATOM 773 C CA . ARG A 1 97 ? -4.668 11.172 12.68 1 98.38 97 ARG A CA 1
ATOM 774 C C . ARG A 1 97 ? -3.24 10.68 12.914 1 98.38 97 ARG A C 1
ATOM 776 O O . ARG A 1 97 ? -2.889 9.57 12.516 1 98.38 97 ARG A O 1
ATOM 783 N N . THR A 1 98 ? -2.41 11.516 13.469 1 98.69 98 THR A N 1
ATOM 784 C CA . THR A 1 98 ? -1.104 11.086 13.961 1 98.69 98 THR A CA 1
ATOM 785 C C . THR A 1 98 ? -1.229 10.453 15.344 1 98.69 98 THR A C 1
ATOM 787 O O . THR A 1 98 ? -1.808 11.055 16.25 1 98.69 98 THR A O 1
ATOM 790 N N . VAL A 1 99 ? -0.627 9.273 15.516 1 98.75 99 VAL A N 1
ATOM 791 C CA . VAL A 1 99 ? -0.89 8.555 16.75 1 98.75 99 VAL A CA 1
ATOM 792 C C . VAL A 1 99 ? 0.368 8.539 17.625 1 98.75 99 VAL A C 1
ATOM 794 O O . VAL A 1 99 ? 0.285 8.43 18.844 1 98.75 99 VAL A O 1
ATOM 797 N N . SER A 1 100 ? 1.494 8.57 16.984 1 98.88 100 SER A N 1
ATOM 798 C CA . SER A 1 100 ? 2.746 8.523 17.734 1 98.88 100 SER A CA 1
ATOM 799 C C . SER A 1 100 ? 3.877 9.195 16.953 1 98.88 100 SER A C 1
ATOM 801 O O . SER A 1 100 ? 3.742 9.477 15.766 1 98.88 100 SER A O 1
ATOM 803 N N . MET A 1 101 ? 4.93 9.539 17.703 1 98.69 101 MET A N 1
ATOM 804 C CA . MET A 1 101 ? 6.105 10.148 17.078 1 98.69 101 MET A CA 1
ATOM 805 C C . MET A 1 101 ? 7.387 9.664 17.75 1 98.69 101 MET A C 1
ATOM 807 O O . MET A 1 101 ? 7.363 9.242 18.906 1 98.69 101 MET A O 1
ATOM 811 N N . ARG A 1 102 ? 8.422 9.602 17.047 1 98.44 102 ARG A N 1
ATOM 812 C CA . ARG A 1 102 ? 9.789 9.414 17.516 1 98.44 102 ARG A CA 1
ATOM 813 C C . ARG A 1 102 ? 10.625 10.664 17.281 1 98.44 102 ARG A C 1
ATOM 815 O O . ARG A 1 102 ? 10.094 11.773 17.219 1 98.44 102 ARG A O 1
ATOM 822 N N . ASN A 1 103 ? 11.914 10.539 17.328 1 98.5 103 ASN A N 1
ATOM 823 C CA . ASN A 1 103 ? 12.766 11.719 17.25 1 98.5 103 ASN A CA 1
ATOM 824 C C . ASN A 1 103 ? 12.648 12.406 15.891 1 98.5 103 ASN A C 1
ATOM 826 O O . ASN A 1 103 ? 12.656 13.633 15.812 1 98.5 103 ASN A O 1
ATOM 830 N N . THR A 1 104 ? 12.641 11.633 14.828 1 98.56 104 THR A N 1
ATOM 831 C CA . THR A 1 104 ? 12.656 12.234 13.5 1 98.56 104 THR A CA 1
ATOM 832 C C . THR A 1 104 ? 11.453 11.766 12.68 1 98.56 104 THR A C 1
ATOM 834 O O . THR A 1 104 ? 11.328 12.117 11.508 1 98.56 104 THR A O 1
ATOM 837 N N . SER A 1 105 ? 10.57 10.906 13.305 1 98.75 105 SER A N 1
ATOM 838 C CA . SER A 1 105 ? 9.508 10.266 12.547 1 98.75 105 SER A CA 1
ATOM 839 C C . SER A 1 105 ? 8.188 10.289 13.305 1 98.75 105 SER A C 1
ATOM 841 O O . SER A 1 105 ? 8.164 10.562 14.508 1 98.75 105 SER A O 1
ATOM 843 N N . TRP A 1 106 ? 7.102 10.062 12.539 1 98.75 106 TRP A N 1
ATOM 844 C CA . TRP A 1 106 ? 5.785 9.93 13.156 1 98.75 106 TRP A CA 1
ATOM 845 C C . TRP A 1 106 ? 4.938 8.898 12.422 1 98.75 106 TRP A C 1
ATOM 847 O O . TRP A 1 106 ? 5.227 8.555 11.273 1 98.75 106 TRP A O 1
ATOM 857 N N . THR A 1 107 ? 3.955 8.367 13.109 1 98.88 107 THR A N 1
ATOM 858 C CA . THR A 1 107 ? 3.047 7.359 12.586 1 98.88 107 THR A CA 1
ATOM 859 C C . THR A 1 107 ? 1.628 7.91 12.477 1 98.88 107 THR A C 1
ATOM 861 O O . THR A 1 107 ? 1.103 8.484 13.43 1 98.88 107 THR A O 1
ATOM 864 N N . MET A 1 108 ? 1.102 7.762 11.336 1 98.81 108 MET A N 1
ATOM 865 C CA . MET A 1 108 ? -0.291 8.125 11.094 1 98.81 108 MET A CA 1
ATOM 866 C C . MET A 1 108 ? -1.146 6.879 10.867 1 98.81 108 MET A C 1
ATOM 868 O O . MET A 1 108 ? -0.669 5.883 10.328 1 98.81 108 MET A O 1
ATOM 872 N N . GLU A 1 109 ? -2.379 6.977 11.266 1 98.81 109 GLU A N 1
ATOM 873 C CA . GLU A 1 109 ? -3.373 5.945 10.984 1 98.81 109 GLU A CA 1
ATOM 874 C C . GLU A 1 109 ? -4.504 6.492 10.117 1 98.81 109 GLU A C 1
ATOM 876 O O . GLU A 1 109 ? -4.801 7.688 10.156 1 98.81 109 GLU A O 1
ATOM 881 N N . TYR A 1 110 ? -5.086 5.617 9.375 1 98.75 110 TYR A N 1
ATOM 882 C CA . TYR A 1 110 ? -6.172 5.949 8.461 1 98.75 110 TYR A CA 1
ATOM 883 C C . TYR A 1 110 ? -7.328 4.965 8.602 1 98.75 110 TYR A C 1
ATOM 885 O O . TYR A 1 110 ? -7.137 3.84 9.07 1 98.75 110 TYR A O 1
ATOM 893 N N . ALA A 1 111 ? -8.477 5.398 8.172 1 98.81 111 ALA A N 1
ATOM 894 C CA . ALA A 1 111 ? -9.617 4.5 7.988 1 98.81 111 ALA A CA 1
ATOM 895 C C . ALA A 1 111 ? -10.562 5.027 6.91 1 98.81 111 ALA A C 1
ATOM 897 O O . ALA A 1 111 ? -10.68 6.238 6.715 1 98.81 111 ALA A O 1
ATOM 898 N N . THR A 1 112 ? -11.172 4.16 6.188 1 98.5 112 THR A N 1
ATOM 899 C CA . THR A 1 112 ? -12.273 4.469 5.281 1 98.5 112 THR A CA 1
ATOM 900 C C . THR A 1 112 ? -13.602 4.047 5.887 1 98.5 112 THR A C 1
ATOM 902 O O . THR A 1 112 ? -13.789 2.881 6.246 1 98.5 112 THR A O 1
ATOM 905 N N . PHE A 1 113 ? -14.492 4.969 5.98 1 97.94 113 PHE A N 1
ATOM 906 C CA . PHE A 1 113 ? -15.836 4.711 6.484 1 97.94 113 PHE A CA 1
ATOM 907 C C . PHE A 1 113 ? -16.859 4.727 5.348 1 97.94 113 PHE A C 1
ATOM 909 O O . PHE A 1 113 ? -16.859 5.637 4.516 1 97.94 113 PHE A O 1
ATOM 916 N N . VAL A 1 114 ? -17.719 3.756 5.312 1 96.44 114 VAL A N 1
ATOM 917 C CA . VAL A 1 114 ? -18.906 3.689 4.473 1 96.44 114 VAL A CA 1
ATOM 918 C C . VAL A 1 114 ? -20.141 3.451 5.344 1 96.44 114 VAL A C 1
ATOM 920 O O . VAL A 1 114 ? -20.234 2.441 6.047 1 96.44 114 VAL A O 1
ATOM 923 N N . ASP A 1 115 ? -21 4.398 5.336 1 92.81 115 ASP A N 1
ATOM 924 C CA . ASP A 1 115 ? -22.219 4.324 6.145 1 92.81 115 ASP A CA 1
ATOM 925 C C . ASP A 1 115 ? -21.875 4.047 7.609 1 92.81 115 ASP A C 1
ATOM 927 O O . ASP A 1 115 ? -22.453 3.154 8.227 1 92.81 115 ASP A O 1
ATOM 931 N N . GLY A 1 116 ? -20.875 4.719 8.031 1 92.25 116 GLY A N 1
ATOM 932 C CA . GLY A 1 116 ? -20.531 4.684 9.438 1 92.25 116 GLY A CA 1
ATOM 933 C C . GLY A 1 116 ? -19.719 3.457 9.82 1 92.25 116 GLY A C 1
ATOM 934 O O . GLY A 1 116 ? -19.359 3.287 10.984 1 92.25 116 GLY A O 1
ATOM 935 N N . LYS A 1 117 ? -19.406 2.594 8.922 1 96 117 LYS A N 1
ATOM 936 C CA . LYS A 1 117 ? -18.641 1.374 9.203 1 96 117 LYS A CA 1
ATOM 937 C C . LYS A 1 117 ? -17.266 1.419 8.547 1 96 117 LYS A C 1
ATOM 939 O O . LYS A 1 117 ? -17.125 1.865 7.41 1 96 117 LYS A O 1
ATOM 944 N N . ILE A 1 118 ? -16.312 0.939 9.297 1 98.31 118 ILE A N 1
ATOM 945 C CA . ILE A 1 118 ? -14.961 0.893 8.75 1 98.31 118 ILE A CA 1
ATOM 946 C C . ILE A 1 118 ? -14.859 -0.233 7.723 1 98.31 118 ILE A C 1
ATOM 948 O O . ILE A 1 118 ? -15.195 -1.383 8.016 1 98.31 118 ILE A O 1
ATOM 952 N N . THR A 1 119 ? -14.344 0.086 6.535 1 98.19 119 THR A N 1
ATOM 953 C CA . THR A 1 119 ? -14.156 -0.926 5.5 1 98.19 119 THR A CA 1
ATOM 954 C C . THR A 1 119 ? -12.672 -1.194 5.262 1 98.19 119 THR A C 1
ATOM 956 O O . THR A 1 119 ? -12.305 -2.24 4.727 1 98.19 119 THR A O 1
ATOM 959 N N . THR A 1 120 ? -11.844 -0.29 5.566 1 98.56 120 THR A N 1
ATOM 960 C CA . THR A 1 120 ? -10.406 -0.388 5.352 1 98.56 120 THR A CA 1
ATOM 961 C C . THR A 1 120 ? -9.641 0.447 6.375 1 98.56 120 THR A C 1
ATOM 963 O O . THR A 1 120 ? -10.086 1.537 6.746 1 98.56 120 THR A O 1
ATOM 966 N N . THR A 1 121 ? -8.523 -0.071 6.84 1 98.81 121 THR A N 1
ATOM 967 C CA . THR A 1 121 ? -7.621 0.716 7.676 1 98.81 121 THR A CA 1
ATOM 968 C C . THR A 1 121 ? -6.223 0.769 7.066 1 98.81 121 THR A C 1
ATOM 970 O O . THR A 1 121 ? -5.879 -0.053 6.211 1 98.81 121 THR A O 1
ATOM 973 N N . GLY A 1 122 ? -5.508 1.744 7.406 1 98.75 122 GLY A N 1
ATOM 974 C CA . GLY A 1 122 ? -4.145 1.894 6.93 1 98.75 122 GLY A CA 1
ATOM 975 C C . GLY A 1 122 ? -3.25 2.641 7.902 1 98.75 122 GLY A C 1
ATOM 976 O O . GLY A 1 122 ? -3.729 3.184 8.898 1 98.75 122 GLY A O 1
ATOM 977 N N . ASP A 1 123 ? -1.988 2.617 7.582 1 98.81 123 ASP A N 1
ATOM 978 C CA . ASP A 1 123 ? -1.018 3.371 8.367 1 98.81 123 ASP A CA 1
ATOM 979 C C . ASP A 1 123 ? 0.15 3.836 7.5 1 98.81 123 ASP A C 1
ATOM 981 O O . ASP A 1 123 ? 0.323 3.359 6.375 1 98.81 123 ASP A O 1
ATOM 985 N N . CYS A 1 124 ? 0.848 4.742 8.016 1 98.75 124 CYS A N 1
ATOM 986 C CA . CYS A 1 124 ? 2.02 5.316 7.363 1 98.75 124 CYS A CA 1
ATOM 987 C C . CYS A 1 124 ? 3.043 5.781 8.391 1 98.75 124 CYS A C 1
ATOM 989 O O . CYS A 1 124 ? 2.684 6.387 9.406 1 98.75 124 CYS A O 1
ATOM 991 N N . VAL A 1 125 ? 4.25 5.461 8.164 1 98.88 125 VAL A N 1
ATOM 992 C CA . VAL A 1 125 ? 5.352 6.086 8.891 1 98.88 125 VAL A CA 1
ATOM 993 C C . VAL A 1 125 ? 6.051 7.105 8 1 98.88 125 VAL A C 1
ATOM 995 O O . VAL A 1 125 ? 6.48 6.777 6.891 1 98.88 125 VAL A O 1
ATOM 998 N N . ALA A 1 126 ? 6.164 8.258 8.469 1 98.38 126 ALA A N 1
ATOM 999 C CA . ALA A 1 126 ? 6.852 9.336 7.758 1 98.38 126 ALA A CA 1
ATOM 1000 C C . ALA A 1 126 ? 8.039 9.859 8.562 1 98.38 126 ALA A C 1
ATOM 1002 O O . ALA A 1 126 ? 8.047 9.773 9.789 1 98.38 126 ALA A O 1
ATOM 1003 N N . VAL A 1 127 ? 8.969 10.438 7.867 1 98.25 127 VAL A N 1
ATOM 1004 C CA . VAL A 1 127 ? 10.188 10.953 8.484 1 98.25 127 VAL A CA 1
ATOM 1005 C C . VAL A 1 127 ? 10.453 12.375 8 1 98.25 127 VAL A C 1
ATOM 1007 O O . VAL A 1 127 ? 10.172 12.711 6.848 1 98.25 127 VAL A O 1
ATOM 1010 N N . LEU A 1 128 ? 10.953 13.148 8.859 1 98.44 128 LEU A N 1
ATOM 1011 C CA . LEU A 1 128 ? 11.422 14.484 8.5 1 98.44 128 LEU A CA 1
ATOM 1012 C C . LEU A 1 128 ? 12.914 14.469 8.172 1 98.44 128 LEU A C 1
ATOM 1014 O O . LEU A 1 128 ? 13.727 14.047 8.992 1 98.44 128 LEU A O 1
ATOM 1018 N N . LEU A 1 129 ? 13.234 14.953 7.035 1 97 129 LEU A N 1
ATOM 1019 C CA . LEU A 1 129 ? 14.625 15.031 6.598 1 97 129 LEU A CA 1
ATOM 1020 C C . LEU A 1 129 ? 15 16.469 6.223 1 97 129 LEU A C 1
ATOM 1022 O O . LEU A 1 129 ? 14.117 17.297 5.977 1 97 129 LEU A O 1
ATOM 1026 N N . ASN A 1 130 ? 16.344 16.672 6.211 1 96.44 130 ASN A N 1
ATOM 1027 C CA . ASN A 1 130 ? 16.875 17.828 5.5 1 96.44 130 ASN A CA 1
ATOM 1028 C C . ASN A 1 130 ? 16.906 17.594 3.992 1 96.44 130 ASN A C 1
ATOM 1030 O O . ASN A 1 130 ? 16.734 16.453 3.533 1 96.44 130 ASN A O 1
ATOM 1034 N N . GLN A 1 131 ? 17.172 18.641 3.229 1 92.56 131 GLN A N 1
ATOM 1035 C CA . GLN A 1 131 ? 17.188 18.531 1.775 1 92.56 131 GLN A CA 1
ATOM 1036 C C . GLN A 1 131 ? 18.297 17.578 1.309 1 92.56 131 GLN A C 1
ATOM 1038 O O . GLN A 1 131 ? 18.172 16.953 0.261 1 92.56 131 GLN A O 1
ATOM 1043 N N . ASP A 1 132 ? 19.391 17.453 2.129 1 93.06 132 ASP A N 1
ATOM 1044 C CA . ASP A 1 132 ? 20.484 16.562 1.767 1 93.06 132 ASP A CA 1
ATOM 1045 C C . ASP A 1 132 ? 20.219 15.133 2.221 1 93.06 132 ASP A C 1
ATOM 1047 O O . ASP A 1 132 ? 21.141 14.305 2.234 1 93.06 132 ASP A O 1
ATOM 1051 N N . ASN A 1 133 ? 19.047 14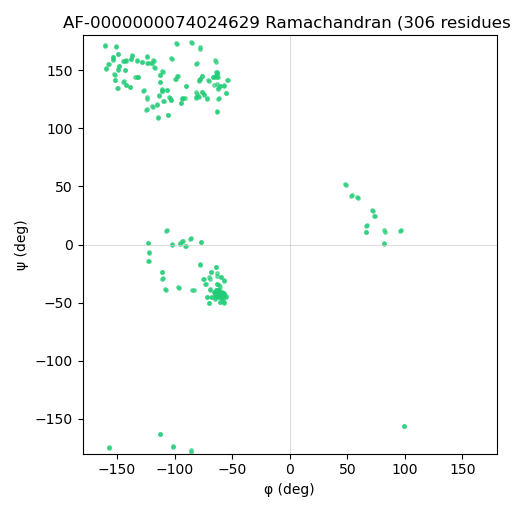.875 2.754 1 92.25 133 ASN A N 1
ATOM 1052 C CA . ASN A 1 133 ? 18.531 13.555 3.113 1 92.25 133 ASN A CA 1
ATOM 1053 C C . ASN A 1 133 ? 19.062 13.094 4.469 1 92.25 133 ASN A C 1
ATOM 1055 O O . ASN A 1 133 ? 18.922 11.93 4.832 1 92.25 133 ASN A O 1
ATOM 1059 N N . THR A 1 134 ? 19.656 14.016 5.168 1 95.81 134 THR A N 1
ATOM 1060 C CA . THR A 1 134 ? 20 13.672 6.543 1 95.81 134 THR A CA 1
ATOM 1061 C C . THR A 1 134 ? 18.797 13.82 7.457 1 95.81 134 THR A C 1
ATOM 1063 O O . THR A 1 134 ? 17.906 14.633 7.191 1 95.81 134 THR A O 1
ATOM 1066 N N . LYS A 1 135 ? 18.812 13.109 8.547 1 95.25 135 LYS A N 1
ATOM 1067 C CA . LYS A 1 135 ? 17.688 13.133 9.484 1 95.25 135 LYS A CA 1
ATOM 1068 C C . LYS A 1 135 ? 17.609 14.469 10.211 1 95.25 135 LYS A C 1
ATOM 1070 O O . LYS A 1 135 ? 18.641 15.062 10.555 1 95.25 135 LYS A O 1
ATOM 1075 N N . ARG A 1 136 ? 16.469 14.883 10.383 1 97.69 136 ARG A N 1
ATOM 1076 C CA . ARG A 1 136 ? 16.156 16.109 11.109 1 97.69 136 ARG A CA 1
ATOM 1077 C C . ARG A 1 136 ? 15.195 15.844 12.266 1 97.69 136 ARG A C 1
ATOM 1079 O O . ARG A 1 136 ? 14.125 15.266 12.062 1 97.69 136 ARG A O 1
ATOM 1086 N N . PRO A 1 137 ? 15.602 16.266 13.477 1 98.31 137 PRO A N 1
ATOM 1087 C CA . PRO A 1 137 ? 14.656 16.094 14.578 1 98.31 137 PRO A CA 1
ATOM 1088 C C . PRO A 1 137 ? 13.367 16.891 14.375 1 98.31 137 PRO A C 1
ATOM 1090 O O . PRO A 1 137 ? 13.391 18 13.844 1 98.31 137 PRO A O 1
ATOM 1093 N N . LEU A 1 138 ? 12.258 16.266 14.836 1 98.62 138 LEU A N 1
ATOM 1094 C CA . LEU A 1 138 ? 11 17 14.805 1 98.62 138 LEU A CA 1
ATOM 1095 C C . LEU A 1 138 ? 11.078 18.234 15.68 1 98.62 138 LEU A C 1
ATOM 1097 O O . LEU A 1 138 ? 11.375 18.141 16.875 1 98.62 138 LEU A O 1
ATOM 1101 N N . PRO A 1 139 ? 10.789 19.422 15.109 1 98.38 139 PRO A N 1
ATOM 1102 C CA . PRO A 1 139 ? 10.734 20.625 15.953 1 98.38 139 PRO A CA 1
ATOM 1103 C C . PRO A 1 139 ? 9.617 20.562 16.984 1 98.38 139 PRO A C 1
ATOM 1105 O O . PRO A 1 139 ? 8.602 19.891 16.781 1 98.38 139 PRO A O 1
ATOM 1108 N N . ASP A 1 140 ? 9.773 21.312 18.031 1 97.94 140 ASP A N 1
ATOM 1109 C CA . ASP A 1 140 ? 8.797 21.328 19.109 1 97.94 140 ASP A CA 1
ATOM 1110 C C . ASP A 1 140 ? 7.414 21.734 18.609 1 97.94 140 ASP A C 1
ATOM 1112 O O . ASP A 1 140 ? 6.402 21.188 19.062 1 97.94 140 ASP A O 1
ATOM 1116 N N . ALA A 1 141 ? 7.418 22.672 17.781 1 97.81 141 ALA A N 1
ATOM 1117 C CA . ALA A 1 141 ? 6.141 23.156 17.266 1 97.81 141 ALA A CA 1
ATOM 1118 C C . ALA A 1 141 ? 5.379 22.047 16.547 1 97.81 141 ALA A C 1
ATOM 1120 O O . ALA A 1 141 ? 4.156 21.938 16.688 1 97.81 141 ALA A O 1
ATOM 1121 N N . LEU A 1 142 ? 6.109 21.281 15.812 1 97.56 142 LEU A N 1
ATOM 1122 C CA . LEU A 1 142 ? 5.508 20.172 15.086 1 97.56 142 LEU A CA 1
ATOM 1123 C C . LEU A 1 142 ? 5.023 19.094 16.047 1 97.56 142 LEU A C 1
ATOM 1125 O O . LEU A 1 142 ? 3.904 18.594 15.914 1 97.56 142 LEU A O 1
ATOM 1129 N N . ARG A 1 143 ? 5.793 18.75 17 1 98.06 143 ARG A N 1
ATOM 1130 C CA . ARG A 1 143 ? 5.418 17.766 18.016 1 98.06 143 ARG A CA 1
ATOM 1131 C C . ARG A 1 143 ? 4.16 18.203 18.766 1 98.06 143 ARG A C 1
ATOM 1133 O O . ARG A 1 143 ? 3.24 17.406 18.953 1 98.06 143 ARG A O 1
ATOM 1140 N N . GLN A 1 144 ? 4.156 19.422 19.141 1 97.88 144 GLN A N 1
ATOM 1141 C CA . GLN A 1 144 ? 3.023 19.953 19.891 1 97.88 144 GLN A CA 1
ATOM 1142 C C . GLN A 1 144 ? 1.746 19.922 19.047 1 97.88 144 GLN A C 1
ATOM 1144 O O . GLN A 1 144 ? 0.657 19.688 19.578 1 97.88 144 GLN A O 1
ATOM 1149 N N . ALA A 1 145 ? 1.901 20.219 17.797 1 97.62 145 ALA A N 1
ATOM 1150 C CA . ALA A 1 145 ? 0.744 20.156 16.906 1 97.62 145 ALA A CA 1
ATOM 1151 C C . ALA A 1 145 ? 0.149 18.75 16.875 1 97.62 145 ALA A C 1
ATOM 1153 O O . ALA A 1 145 ? -1.07 18.594 16.953 1 97.62 145 ALA A O 1
ATOM 1154 N N . PHE A 1 146 ? 1.012 17.703 16.766 1 98.12 146 PHE A N 1
ATOM 1155 C CA . PHE A 1 146 ? 0.561 16.328 16.75 1 98.12 146 PHE A CA 1
ATOM 1156 C C . PHE A 1 146 ? -0.146 15.969 18.062 1 98.12 146 PHE A C 1
ATOM 1158 O O . PHE A 1 146 ? -1.17 15.281 18.047 1 98.12 146 PHE A O 1
ATOM 1165 N N . ILE A 1 147 ? 0.371 16.453 19.141 1 98.12 147 ILE A N 1
ATOM 1166 C CA . ILE A 1 147 ? -0.18 16.156 20.453 1 98.12 147 ILE A CA 1
ATOM 1167 C C . ILE A 1 147 ? -1.529 16.844 20.625 1 98.12 147 ILE A C 1
ATOM 1169 O O . ILE A 1 147 ? -2.516 16.219 21.016 1 98.12 147 ILE A O 1
ATOM 1173 N N . THR A 1 148 ? -1.601 18.094 20.359 1 96.81 148 THR A N 1
ATOM 1174 C CA . THR A 1 148 ? -2.783 18.906 20.609 1 96.81 148 THR A CA 1
ATOM 1175 C C . THR A 1 148 ? -3.924 18.516 19.672 1 96.81 148 THR A C 1
ATOM 1177 O O . THR A 1 148 ? -5.078 18.406 20.094 1 96.81 148 THR A O 1
ATOM 1180 N N . ARG A 1 149 ? -3.611 18.219 18.469 1 95.12 149 ARG A N 1
ATOM 1181 C CA . ARG A 1 149 ? -4.645 17.984 17.469 1 95.12 149 ARG A CA 1
ATOM 1182 C C . ARG A 1 149 ? -5.141 16.547 17.516 1 95.12 149 ARG A C 1
ATOM 1184 O O . ARG A 1 149 ? -6.328 16.281 17.312 1 95.12 149 ARG A O 1
ATOM 1191 N N . ASP A 1 150 ? -4.156 15.664 17.734 1 97.31 150 ASP A N 1
ATOM 1192 C CA . ASP A 1 150 ? -4.5 14.266 17.5 1 97.31 150 ASP A CA 1
ATOM 1193 C C . ASP A 1 150 ? -4.273 13.422 18.75 1 97.31 150 ASP A C 1
ATOM 1195 O O . ASP A 1 150 ? -4.621 12.242 18.781 1 97.31 150 ASP A O 1
ATOM 1199 N N . GLY A 1 151 ? -3.715 13.945 19.75 1 97.38 151 GLY A N 1
ATOM 1200 C CA . GLY A 1 151 ? -3.381 13.188 20.953 1 97.38 151 GLY A CA 1
ATOM 1201 C C . GLY A 1 151 ? -2.215 12.242 20.75 1 97.38 151 GLY A C 1
ATOM 1202 O O . GLY A 1 151 ? -2.129 11.203 21.406 1 97.38 151 GLY A O 1
ATOM 1203 N N . ALA A 1 152 ? -1.275 12.562 19.844 1 98.5 152 ALA A N 1
ATOM 1204 C CA . ALA A 1 152 ? -0.133 11.703 19.547 1 98.5 152 ALA A CA 1
ATOM 1205 C C . ALA A 1 152 ? 0.761 11.523 20.766 1 98.5 152 ALA A C 1
ATOM 1207 O O . ALA A 1 152 ? 0.908 12.445 21.578 1 98.5 152 ALA A O 1
ATOM 1208 N N . VAL A 1 153 ? 1.382 10.367 20.844 1 98.56 153 VAL A N 1
ATOM 1209 C CA . VAL A 1 153 ? 2.254 10.086 21.984 1 98.56 153 VAL A CA 1
ATOM 1210 C C . VAL A 1 153 ? 3.703 9.992 21.516 1 98.56 153 VAL A C 1
ATOM 1212 O O . VAL A 1 153 ? 3.973 9.531 20.406 1 98.56 153 VAL A O 1
ATOM 1215 N N . GLN A 1 154 ? 4.652 10.43 22.344 1 97.5 154 GLN A N 1
ATOM 1216 C CA . GLN A 1 154 ? 6.082 10.281 22.094 1 97.5 154 GLN A CA 1
ATOM 1217 C C . GLN A 1 154 ? 6.562 8.883 22.484 1 97.5 154 GLN A C 1
ATOM 1219 O O . GLN A 1 154 ? 6.336 8.438 23.609 1 97.5 154 GLN A O 1
ATOM 1224 N N . LEU A 1 155 ? 7.188 8.227 21.609 1 96.5 155 LEU A N 1
ATOM 1225 C CA . LEU A 1 155 ? 7.73 6.898 21.891 1 96.5 155 LEU A CA 1
ATOM 1226 C C . LEU A 1 155 ? 9.219 6.98 22.234 1 96.5 155 LEU A C 1
ATOM 1228 O O . LEU A 1 155 ? 9.93 7.855 21.734 1 96.5 155 LEU A O 1
ATOM 1232 N N . MET B 1 1 ? 20.297 -9.523 -22.359 1 58.34 1 MET B N 1
ATOM 1233 C CA . MET B 1 1 ? 19.406 -8.43 -21.969 1 58.34 1 MET B CA 1
ATOM 1234 C C . MET B 1 1 ? 18.156 -8.953 -21.281 1 58.34 1 MET B C 1
ATOM 1236 O O . MET B 1 1 ? 17.5 -9.875 -21.781 1 58.34 1 MET B O 1
ATOM 1240 N N . THR B 1 2 ? 18.031 -8.539 -20.109 1 69.5 2 THR B N 1
ATOM 1241 C CA . THR B 1 2 ? 16.859 -9.023 -19.375 1 69.5 2 THR B CA 1
ATOM 1242 C C . THR B 1 2 ? 15.57 -8.555 -20.031 1 69.5 2 THR B C 1
ATOM 1244 O O . THR B 1 2 ? 15.375 -7.355 -20.234 1 69.5 2 THR B O 1
ATOM 1247 N N . PRO B 1 3 ? 14.781 -9.477 -20.547 1 75.12 3 PRO B N 1
ATOM 1248 C CA . PRO B 1 3 ? 13.562 -9.086 -21.25 1 75.12 3 PRO B CA 1
ATOM 1249 C C . PRO B 1 3 ? 12.531 -8.43 -20.344 1 75.12 3 PRO B C 1
ATOM 1251 O O . PRO B 1 3 ? 12.391 -8.828 -19.172 1 75.12 3 PRO B O 1
ATOM 1254 N N . PHE B 1 4 ? 11.969 -7.383 -20.875 1 83.81 4 PHE B N 1
ATOM 1255 C CA . PHE B 1 4 ? 10.898 -6.723 -20.141 1 83.81 4 PHE B CA 1
ATOM 1256 C C . PHE B 1 4 ? 9.586 -7.496 -20.266 1 83.81 4 PHE B C 1
ATOM 1258 O O . PHE B 1 4 ? 9.328 -8.117 -21.297 1 83.81 4 PHE B O 1
ATOM 1265 N N . LEU B 1 5 ? 8.875 -7.496 -19.188 1 85.38 5 LEU B N 1
ATOM 1266 C CA . LEU B 1 5 ? 7.504 -7.977 -19.109 1 85.38 5 LEU B CA 1
ATOM 1267 C C . LEU B 1 5 ? 7.441 -9.484 -19.344 1 85.38 5 LEU B C 1
ATOM 1269 O O . LEU B 1 5 ? 6.461 -9.992 -19.891 1 85.38 5 LEU B O 1
ATOM 1273 N N . THR B 1 6 ? 8.523 -10.133 -19.25 1 87.44 6 THR B N 1
ATOM 1274 C CA . THR B 1 6 ? 8.578 -11.586 -19.281 1 87.44 6 THR B CA 1
ATOM 1275 C C . THR B 1 6 ? 8.969 -12.141 -17.906 1 87.44 6 THR B C 1
ATOM 1277 O O . THR B 1 6 ? 9.906 -11.641 -17.281 1 87.44 6 THR B O 1
ATOM 1280 N N . PRO B 1 7 ? 8.203 -13.125 -17.516 1 92.81 7 PRO B N 1
ATOM 1281 C CA . PRO B 1 7 ? 8.562 -13.719 -16.234 1 92.81 7 PRO B CA 1
ATOM 1282 C C . PRO B 1 7 ? 9.992 -14.242 -16.203 1 92.81 7 PRO B C 1
ATOM 1284 O O . PRO B 1 7 ? 10.484 -14.789 -17.188 1 92.81 7 PRO B O 1
ATOM 1287 N N . LEU B 1 8 ? 10.641 -13.977 -15.133 1 94.12 8 LEU B N 1
ATOM 1288 C CA . LEU B 1 8 ? 11.992 -14.477 -14.859 1 94.12 8 LEU B CA 1
ATOM 1289 C C . LEU B 1 8 ? 11.969 -15.523 -13.758 1 94.12 8 LEU B C 1
ATOM 1291 O O . LEU B 1 8 ? 11.531 -15.25 -12.641 1 94.12 8 LEU B O 1
ATOM 1295 N N . ASP B 1 9 ? 12.508 -16.703 -14.125 1 93.06 9 ASP B N 1
ATOM 1296 C CA . ASP B 1 9 ? 12.609 -17.75 -13.102 1 93.06 9 ASP B CA 1
ATOM 1297 C C . ASP B 1 9 ? 13.898 -17.594 -12.297 1 93.06 9 ASP B C 1
ATOM 1299 O O . ASP B 1 9 ? 14.633 -16.625 -12.469 1 93.06 9 ASP B O 1
ATOM 1303 N N . ALA B 1 10 ? 14.102 -18.516 -11.367 1 93.31 10 ALA B N 1
ATOM 1304 C CA . ALA B 1 10 ? 15.219 -18.391 -10.43 1 93.31 10 ALA B CA 1
ATOM 1305 C C . ALA B 1 10 ? 16.547 -18.297 -11.172 1 93.31 10 ALA B C 1
ATOM 1307 O O . ALA B 1 10 ? 17.422 -17.5 -10.805 1 93.31 10 ALA B O 1
ATOM 1308 N N . ASP B 1 11 ? 16.734 -19.062 -12.18 1 92.81 11 ASP B N 1
ATOM 1309 C CA . ASP B 1 11 ? 17.984 -19.031 -12.945 1 92.81 11 ASP B CA 1
ATOM 1310 C C . ASP B 1 11 ? 18.172 -17.703 -13.648 1 92.81 11 ASP B C 1
ATOM 1312 O O . ASP B 1 11 ? 19.266 -17.125 -13.609 1 92.81 11 ASP B O 1
ATOM 1316 N N . ALA B 1 12 ? 17.141 -17.25 -14.281 1 93.44 12 ALA B N 1
ATOM 1317 C CA . ALA B 1 12 ? 17.188 -15.969 -14.977 1 93.44 12 ALA B CA 1
ATOM 1318 C C . ALA B 1 12 ? 17.453 -14.828 -13.992 1 93.44 12 ALA B C 1
ATOM 1320 O O . ALA B 1 12 ? 18.156 -13.875 -14.312 1 93.44 12 ALA B O 1
ATOM 1321 N N . LEU B 1 13 ? 16.828 -14.898 -12.844 1 94.88 13 LEU B N 1
ATOM 1322 C CA . LEU B 1 13 ? 17.062 -13.898 -11.805 1 94.88 13 LEU B CA 1
ATOM 1323 C C . LEU B 1 13 ? 18.531 -13.906 -11.359 1 94.88 13 LEU B C 1
ATOM 1325 O O . LEU B 1 13 ? 19.141 -12.852 -11.203 1 94.88 13 LEU B O 1
ATOM 1329 N N . CYS B 1 14 ? 19.047 -15.039 -11.148 1 92.75 14 CYS B N 1
ATOM 1330 C CA . CYS B 1 14 ? 20.438 -15.164 -10.766 1 92.75 14 CYS B CA 1
ATOM 1331 C C . CYS B 1 14 ? 21.344 -14.539 -11.82 1 92.75 14 CYS B C 1
ATOM 1333 O O . CYS B 1 14 ? 22.281 -13.805 -11.492 1 92.75 14 CYS B O 1
ATOM 1335 N N . ASP B 1 15 ? 21.062 -14.828 -13.023 1 92.5 15 ASP B N 1
ATOM 1336 C CA . ASP B 1 15 ? 21.828 -14.258 -14.133 1 92.5 15 ASP B CA 1
ATOM 1337 C C . ASP B 1 15 ? 21.75 -12.734 -14.125 1 92.5 15 ASP B C 1
ATOM 1339 O O . ASP B 1 15 ? 22.703 -12.062 -14.547 1 92.5 15 ASP B O 1
ATOM 1343 N N . ALA B 1 16 ? 20.656 -12.242 -13.586 1 92 16 ALA B N 1
ATOM 1344 C CA . ALA B 1 16 ? 20.422 -10.805 -13.555 1 92 16 ALA B CA 1
ATOM 1345 C C . ALA B 1 16 ? 20.984 -10.188 -12.273 1 92 16 ALA B C 1
ATOM 1347 O O . ALA B 1 16 ? 20.797 -9 -12.016 1 92 16 ALA B O 1
ATOM 1348 N N . GLY B 1 17 ? 21.547 -11 -11.398 1 92.56 17 GLY B N 1
ATOM 1349 C CA . GLY B 1 17 ? 22.188 -10.508 -10.188 1 92.56 17 GLY B CA 1
ATOM 1350 C C . GLY B 1 17 ? 21.281 -10.547 -8.977 1 92.56 17 GLY B C 1
ATOM 1351 O O . GLY B 1 17 ? 21.547 -9.883 -7.977 1 92.56 17 GLY B O 1
ATOM 1352 N N . ILE B 1 18 ? 20.188 -11.203 -9.086 1 94.88 18 ILE B N 1
ATOM 1353 C CA . ILE B 1 18 ? 19.234 -11.352 -7.988 1 94.88 18 ILE B CA 1
ATOM 1354 C C . ILE B 1 18 ? 19.328 -12.766 -7.426 1 94.88 18 ILE B C 1
ATOM 1356 O O . ILE B 1 18 ? 18.906 -13.727 -8.078 1 94.88 18 ILE B O 1
ATOM 1360 N N . PRO B 1 19 ? 19.797 -12.828 -6.297 1 91.31 19 PRO B N 1
ATOM 1361 C CA . PRO B 1 19 ? 20.078 -14.172 -5.777 1 91.31 19 PRO B CA 1
ATOM 1362 C C . PRO B 1 19 ? 18.859 -14.812 -5.117 1 91.31 19 PRO B C 1
ATOM 1364 O O . PR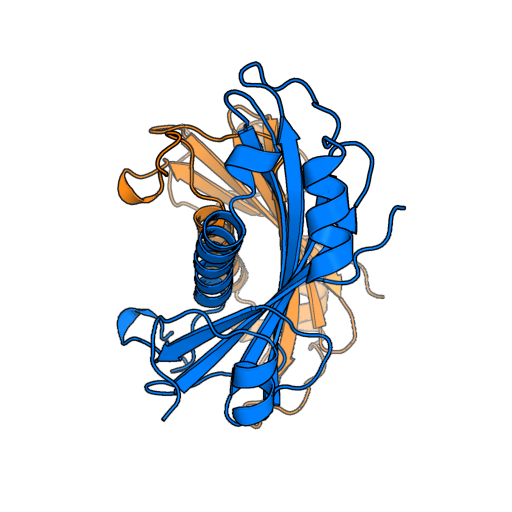O B 1 19 ? 17.828 -14.148 -4.926 1 91.31 19 PRO B O 1
ATOM 1367 N N . ALA B 1 20 ? 19.109 -16.141 -4.75 1 92.5 20 ALA B N 1
ATOM 1368 C CA . ALA B 1 20 ? 18.141 -16.828 -3.895 1 92.5 20 ALA B CA 1
ATOM 1369 C C . ALA B 1 20 ? 17.875 -16.031 -2.623 1 92.5 20 ALA B C 1
ATOM 1371 O O . ALA B 1 20 ? 18.719 -15.25 -2.174 1 92.5 20 ALA B O 1
ATOM 1372 N N . PRO B 1 21 ? 16.609 -16.016 -2.166 1 95.69 21 PRO B N 1
ATOM 1373 C CA . PRO B 1 21 ? 15.641 -17.078 -2.449 1 95.69 21 PRO B CA 1
ATOM 1374 C C . PRO B 1 21 ? 14.57 -16.641 -3.443 1 95.69 21 PRO B C 1
ATOM 1376 O O . PRO B 1 21 ? 13.531 -17.297 -3.568 1 95.69 21 PRO B O 1
ATOM 1379 N N . TRP B 1 22 ? 14.75 -15.555 -4.062 1 96.19 22 TRP B N 1
ATOM 1380 C CA . TRP B 1 22 ? 13.734 -15.109 -5.008 1 96.19 22 TRP B CA 1
ATOM 1381 C C . TRP B 1 22 ? 13.578 -16.109 -6.156 1 96.19 22 TRP B C 1
ATOM 1383 O O . TRP B 1 22 ? 14.57 -16.516 -6.762 1 96.19 22 TRP B O 1
ATOM 1393 N N . SER B 1 23 ? 12.297 -16.438 -6.512 1 93.38 23 SER B N 1
ATOM 1394 C CA . SER B 1 23 ? 12.086 -17.531 -7.469 1 93.38 23 SER B CA 1
ATOM 1395 C C . SER B 1 23 ? 11.281 -17.047 -8.672 1 93.38 23 SER B C 1
ATOM 1397 O O . SER B 1 23 ? 11.141 -17.766 -9.664 1 93.38 23 SER B O 1
ATOM 1399 N N . PHE B 1 24 ? 10.664 -15.906 -8.602 1 97.69 24 PHE B N 1
ATOM 1400 C CA . PHE B 1 24 ? 9.852 -15.359 -9.68 1 97.69 24 PHE B CA 1
ATOM 1401 C C . PHE B 1 24 ? 10.023 -13.844 -9.773 1 97.69 24 PHE B C 1
ATOM 1403 O O . PHE B 1 24 ? 10.016 -13.156 -8.75 1 97.69 24 PHE B O 1
ATOM 1410 N N . GLY B 1 25 ? 10.148 -13.352 -10.938 1 98.06 25 GLY B N 1
ATOM 1411 C CA . GLY B 1 25 ? 10.266 -11.906 -11.102 1 98.06 25 GLY B CA 1
ATOM 1412 C C . GLY B 1 25 ? 9.938 -11.445 -12.508 1 98.06 25 GLY B C 1
ATOM 1413 O O . GLY B 1 25 ? 9.656 -12.258 -13.391 1 98.06 25 GLY B O 1
ATOM 1414 N N . MET B 1 26 ? 9.859 -10.156 -12.672 1 97.69 26 MET B N 1
ATOM 1415 C CA . MET B 1 26 ? 9.625 -9.508 -13.961 1 97.69 26 MET B CA 1
ATOM 1416 C C . MET B 1 26 ? 10.391 -8.188 -14.055 1 97.69 26 MET B C 1
ATOM 1418 O O . MET B 1 26 ? 10.438 -7.426 -13.086 1 97.69 26 MET B O 1
ATOM 1422 N N . ALA B 1 27 ? 10.922 -7.969 -15.227 1 97.06 27 ALA B N 1
ATOM 1423 C CA . ALA B 1 27 ? 11.617 -6.715 -15.492 1 97.06 27 ALA B CA 1
ATOM 1424 C C . ALA B 1 27 ? 10.711 -5.719 -16.203 1 97.06 27 ALA B C 1
ATOM 1426 O O . ALA B 1 27 ? 9.852 -6.109 -17 1 97.06 27 ALA B O 1
ATOM 1427 N N . ASP B 1 28 ? 10.93 -4.496 -15.859 1 96.69 28 ASP B N 1
ATOM 1428 C CA . ASP B 1 28 ? 10.211 -3.416 -16.531 1 96.69 28 ASP B CA 1
ATOM 1429 C C . ASP B 1 28 ? 10.969 -2.096 -16.406 1 96.69 28 ASP B C 1
ATOM 1431 O O . ASP B 1 28 ? 12.133 -2.08 -16.016 1 96.69 28 ASP B O 1
ATOM 1435 N N . ARG B 1 29 ? 10.383 -1.02 -16.875 1 95.31 29 ARG B N 1
ATOM 1436 C CA . ARG B 1 29 ? 10.953 0.323 -16.828 1 95.31 29 ARG B CA 1
ATOM 1437 C C . ARG B 1 29 ? 9.93 1.336 -16.328 1 95.31 29 ARG B C 1
ATOM 1439 O O . ARG B 1 29 ? 8.75 1.265 -16.688 1 95.31 29 ARG B O 1
ATOM 1446 N N . VAL B 1 30 ? 10.461 2.285 -15.57 1 96.19 30 VAL B N 1
ATOM 1447 C CA . VAL B 1 30 ? 9.602 3.334 -15.039 1 96.19 30 VAL B CA 1
ATOM 1448 C C . VAL B 1 30 ? 8.953 4.105 -16.188 1 96.19 30 VAL B C 1
ATOM 1450 O O . VAL B 1 30 ? 9.625 4.469 -17.156 1 96.19 30 VAL B O 1
ATOM 1453 N N . ARG B 1 31 ? 7.652 4.379 -16.031 1 93.44 31 ARG B N 1
ATOM 1454 C CA . ARG B 1 31 ? 6.902 5.117 -17.047 1 93.44 31 ARG B CA 1
ATOM 1455 C C . ARG B 1 31 ? 6.695 6.566 -16.609 1 93.44 31 ARG B C 1
ATOM 1457 O O . ARG B 1 31 ? 6.715 6.879 -15.422 1 93.44 31 ARG B O 1
ATOM 1464 N N . PHE B 1 32 ? 6.402 7.414 -17.578 1 90.88 32 PHE B N 1
ATOM 1465 C CA . PHE B 1 32 ? 6.27 8.852 -17.359 1 90.88 32 PHE B CA 1
ATOM 1466 C C . PHE B 1 32 ? 5.207 9.141 -16.297 1 90.88 32 PHE B C 1
ATOM 1468 O O . PHE B 1 32 ? 5.414 9.977 -15.422 1 90.88 32 PHE B O 1
ATOM 1475 N N . GLY B 1 33 ? 4.086 8.508 -16.281 1 90.94 33 GLY B N 1
ATOM 1476 C CA . GLY B 1 33 ? 2.959 8.758 -15.398 1 90.94 33 GLY B CA 1
ATOM 1477 C C . GLY B 1 33 ? 3.166 8.219 -14 1 90.94 33 GLY B C 1
ATOM 1478 O O . GLY B 1 33 ? 2.316 8.406 -13.125 1 90.94 33 GLY B O 1
ATOM 1479 N N . GLU B 1 34 ? 4.324 7.633 -13.719 1 94.06 34 GLU B N 1
ATOM 1480 C CA . GLU B 1 34 ? 4.582 6.984 -12.438 1 94.06 34 GLU B CA 1
ATOM 1481 C C . GLU B 1 34 ? 5.441 7.867 -11.539 1 94.06 34 GLU B C 1
ATOM 1483 O O . GLU B 1 34 ? 5.734 7.508 -10.398 1 94.06 34 GLU B O 1
ATOM 1488 N N . ILE B 1 35 ? 5.805 9.023 -12.039 1 91.44 35 ILE B N 1
ATOM 1489 C CA . ILE B 1 35 ? 6.723 9.922 -11.352 1 91.44 35 ILE B CA 1
ATOM 1490 C C . ILE B 1 35 ? 5.934 11.016 -10.633 1 91.44 35 ILE B C 1
ATOM 1492 O O . ILE B 1 35 ? 4.969 11.555 -11.18 1 91.44 35 ILE B O 1
ATOM 1496 N N . ASP B 1 36 ? 6.449 11.391 -9.406 1 87.88 36 ASP B N 1
ATOM 1497 C CA . ASP B 1 36 ? 5.77 12.43 -8.641 1 87.88 36 ASP B CA 1
ATOM 1498 C C . ASP B 1 36 ? 6.488 13.773 -8.781 1 87.88 36 ASP B C 1
ATOM 1500 O O . ASP B 1 36 ? 7.363 13.93 -9.633 1 87.88 36 ASP B O 1
ATOM 1504 N N . ALA B 1 37 ? 6.012 14.766 -8.008 1 81.12 37 ALA B N 1
ATOM 1505 C CA . ALA B 1 37 ? 6.508 16.141 -8.109 1 81.12 37 ALA B CA 1
ATOM 1506 C C . ALA B 1 37 ? 7.98 16.219 -7.707 1 81.12 37 ALA B C 1
ATOM 1508 O O . ALA B 1 37 ? 8.664 17.203 -8.016 1 81.12 37 ALA B O 1
ATOM 1509 N N . LEU B 1 38 ? 8.477 15.234 -6.984 1 80.19 38 LEU B N 1
ATOM 1510 C CA . LEU B 1 38 ? 9.867 15.211 -6.551 1 80.19 38 LEU B CA 1
ATOM 1511 C C . LEU B 1 38 ? 10.734 14.445 -7.539 1 80.19 38 LEU B C 1
ATOM 1513 O O . LEU B 1 38 ? 11.914 14.18 -7.27 1 80.19 38 LEU B O 1
ATOM 1517 N N . ASN B 1 39 ? 10.141 13.961 -8.68 1 84.44 39 ASN B N 1
ATOM 1518 C CA . ASN B 1 39 ? 10.82 13.289 -9.781 1 84.44 39 ASN B CA 1
ATOM 1519 C C . ASN B 1 39 ? 11.234 11.875 -9.406 1 84.44 39 ASN B C 1
ATOM 1521 O O . ASN B 1 39 ? 12.258 11.375 -9.875 1 84.44 39 ASN B O 1
ATOM 1525 N N . HIS B 1 40 ? 10.531 11.367 -8.477 1 92.62 40 HIS B N 1
ATOM 1526 C CA . HIS B 1 40 ? 10.695 9.961 -8.102 1 92.62 40 HIS B CA 1
ATOM 1527 C C . HIS B 1 40 ? 9.406 9.18 -8.32 1 92.62 40 HIS B C 1
ATOM 1529 O O . HIS B 1 40 ? 8.328 9.773 -8.43 1 92.62 40 HIS B O 1
ATOM 1535 N N . VAL B 1 41 ? 9.578 7.875 -8.438 1 95.69 41 VAL B N 1
ATOM 1536 C CA . VAL B 1 41 ? 8.391 7.039 -8.523 1 95.69 41 VAL B CA 1
ATOM 1537 C C . VAL B 1 41 ? 7.492 7.297 -7.312 1 95.69 41 VAL B C 1
ATOM 1539 O O . VAL B 1 41 ? 7.961 7.297 -6.172 1 95.69 41 VAL B O 1
ATOM 1542 N N . ASN B 1 42 ? 6.242 7.535 -7.594 1 95.31 42 ASN B N 1
ATOM 1543 C CA . ASN B 1 42 ? 5.266 7.777 -6.535 1 95.31 42 ASN B CA 1
ATOM 1544 C C . ASN B 1 42 ? 5.074 6.547 -5.656 1 95.31 42 ASN B C 1
ATOM 1546 O O . ASN B 1 42 ? 5.027 5.418 -6.156 1 95.31 42 ASN B O 1
ATOM 1550 N N . ASN B 1 43 ? 4.852 6.758 -4.363 1 94.62 43 ASN B N 1
ATOM 1551 C CA . ASN B 1 43 ? 4.742 5.695 -3.371 1 94.62 43 ASN B CA 1
ATOM 1552 C C . ASN B 1 43 ? 3.635 4.707 -3.73 1 94.62 43 ASN B C 1
ATOM 1554 O O . ASN B 1 43 ? 3.721 3.523 -3.396 1 94.62 43 ASN B O 1
ATOM 1558 N N . VAL B 1 44 ? 2.611 5.117 -4.375 1 96.31 44 VAL B N 1
ATOM 1559 C CA . VAL B 1 44 ? 1.448 4.293 -4.688 1 96.31 44 VAL B CA 1
ATOM 1560 C C . VAL B 1 44 ? 1.786 3.336 -5.828 1 96.31 44 VAL B C 1
ATOM 1562 O O . VAL B 1 44 ? 1.249 2.227 -5.895 1 96.31 44 VAL B O 1
ATOM 1565 N N . VAL B 1 45 ? 2.666 3.748 -6.684 1 97.06 45 VAL B N 1
ATOM 1566 C CA . VAL B 1 45 ? 2.979 3.023 -7.91 1 97.06 45 VAL B CA 1
ATOM 1567 C C . VAL B 1 45 ? 3.557 1.653 -7.57 1 97.06 45 VAL B C 1
ATOM 1569 O O . VAL B 1 45 ? 3.271 0.665 -8.25 1 97.06 45 VAL B O 1
ATOM 1572 N N . TYR B 1 46 ? 4.301 1.572 -6.48 1 98.25 46 TYR B N 1
ATOM 1573 C CA . TYR B 1 46 ? 4.938 0.316 -6.098 1 98.25 46 TYR B CA 1
ATOM 1574 C C . TYR B 1 46 ? 3.895 -0.748 -5.781 1 98.25 46 TYR B C 1
ATOM 1576 O O . TYR B 1 46 ? 4.086 -1.927 -6.086 1 98.25 46 TYR B O 1
ATOM 1584 N N . LEU B 1 47 ? 2.871 -0.343 -5.117 1 97.88 47 LEU B N 1
ATOM 1585 C CA . LEU B 1 47 ? 1.806 -1.296 -4.828 1 97.88 47 LEU B CA 1
ATOM 1586 C C . LEU B 1 47 ? 1.176 -1.816 -6.117 1 97.88 47 LEU B C 1
ATOM 1588 O O . LEU B 1 47 ? 0.845 -3 -6.215 1 97.88 47 LEU B O 1
ATOM 1592 N N . ARG B 1 48 ? 1.003 -0.957 -7.07 1 96.81 48 ARG B N 1
ATOM 1593 C CA . ARG B 1 48 ? 0.485 -1.372 -8.367 1 96.81 48 ARG B CA 1
ATOM 1594 C C . ARG B 1 48 ? 1.429 -2.361 -9.047 1 96.81 48 ARG B C 1
ATOM 1596 O O . ARG B 1 48 ? 0.984 -3.338 -9.648 1 96.81 48 ARG B O 1
ATOM 1603 N N . TRP B 1 49 ? 2.711 -2.041 -8.984 1 97.88 49 TRP B N 1
ATOM 1604 C CA . TRP B 1 49 ? 3.703 -2.961 -9.531 1 97.88 49 TRP B CA 1
ATOM 1605 C C . TRP B 1 49 ? 3.561 -4.348 -8.914 1 97.88 49 TRP B C 1
ATOM 1607 O O . TRP B 1 49 ? 3.559 -5.355 -9.625 1 97.88 49 TRP B O 1
ATOM 1617 N N . TYR B 1 50 ? 3.385 -4.387 -7.617 1 98.44 50 TYR B N 1
ATOM 1618 C CA . TYR B 1 50 ? 3.332 -5.664 -6.914 1 98.44 50 TYR B CA 1
ATOM 1619 C C . TYR B 1 50 ? 2.016 -6.383 -7.188 1 98.44 50 TYR B C 1
ATOM 1621 O O . TYR B 1 50 ? 1.975 -7.613 -7.242 1 98.44 50 TYR B O 1
ATOM 1629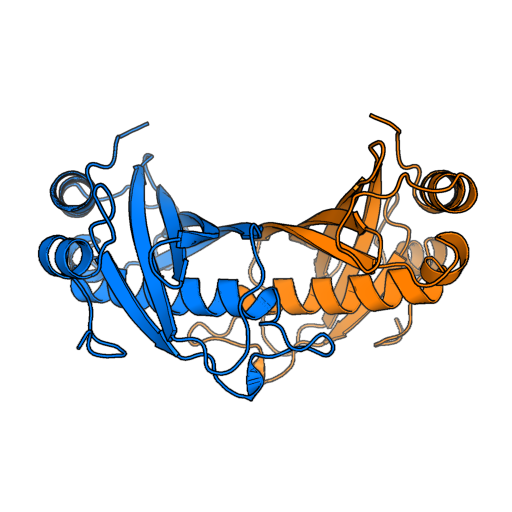 N N . GLU B 1 51 ? 0.953 -5.648 -7.34 1 97 51 GLU B N 1
ATOM 1630 C CA . GLU B 1 51 ? -0.31 -6.254 -7.754 1 97 51 GLU B CA 1
ATOM 1631 C C . GLU B 1 51 ? -0.18 -6.93 -9.117 1 97 51 GLU B C 1
ATOM 1633 O O . GLU B 1 51 ? -0.603 -8.07 -9.289 1 97 51 GLU B O 1
ATOM 1638 N N . THR B 1 52 ? 0.377 -6.191 -10.047 1 96.25 52 THR B N 1
ATOM 1639 C CA . THR B 1 52 ? 0.587 -6.738 -11.383 1 96.25 52 THR B CA 1
ATOM 1640 C C . THR B 1 52 ? 1.459 -7.988 -11.328 1 96.25 52 THR B C 1
ATOM 1642 O O . THR B 1 52 ? 1.145 -9 -11.953 1 96.25 52 THR B O 1
ATOM 1645 N N . LEU B 1 53 ? 2.52 -7.883 -10.531 1 97.88 53 LEU B N 1
ATOM 1646 C CA . LEU B 1 53 ? 3.43 -9.008 -10.367 1 97.88 53 LEU B CA 1
ATOM 1647 C C . LEU B 1 53 ? 2.699 -10.219 -9.789 1 97.88 53 LEU B C 1
ATOM 1649 O O . LEU B 1 53 ? 2.895 -11.344 -10.25 1 97.88 53 LEU B O 1
ATOM 1653 N N . ARG B 1 54 ? 1.891 -10 -8.789 1 97.38 54 ARG B N 1
ATOM 1654 C CA . ARG B 1 54 ? 1.139 -11.07 -8.141 1 97.38 54 ARG B CA 1
ATOM 1655 C C . ARG B 1 54 ? 0.234 -11.789 -9.141 1 97.38 54 ARG B C 1
ATOM 1657 O O . ARG B 1 54 ? 0.146 -13.016 -9.133 1 97.38 54 ARG B O 1
ATOM 1664 N N . VAL B 1 55 ? -0.422 -11.039 -10 1 94.94 55 VAL B N 1
ATOM 1665 C CA . VAL B 1 55 ? -1.319 -11.625 -10.992 1 94.94 55 VAL B CA 1
ATOM 1666 C C . VAL B 1 55 ? -0.528 -12.516 -11.945 1 94.94 55 VAL B C 1
ATOM 1668 O O . VAL B 1 55 ? -0.933 -13.648 -12.227 1 94.94 55 VAL B O 1
ATOM 1671 N N . HIS B 1 56 ? 0.586 -12.055 -12.383 1 96.56 56 HIS B N 1
ATOM 1672 C CA . HIS B 1 56 ? 1.43 -12.859 -13.266 1 96.56 56 HIS B CA 1
ATOM 1673 C C . HIS B 1 56 ? 1.941 -14.102 -12.555 1 96.56 56 HIS B C 1
ATOM 1675 O O . HIS B 1 56 ? 1.999 -15.188 -13.148 1 96.56 56 HIS B O 1
ATOM 1681 N N . TYR B 1 57 ? 2.338 -13.961 -11.32 1 97.69 57 TYR B N 1
ATOM 1682 C CA . TYR B 1 57 ? 2.779 -15.078 -10.484 1 97.69 57 TYR B CA 1
ATOM 1683 C C . TYR B 1 57 ? 1.694 -16.141 -10.383 1 97.69 57 TYR B C 1
ATOM 1685 O O . TYR B 1 57 ? 1.953 -17.328 -10.625 1 97.69 57 TYR B O 1
ATOM 1693 N N . LEU B 1 58 ? 0.501 -15.719 -10.062 1 96.69 58 LEU B N 1
ATOM 1694 C CA . LEU B 1 58 ? -0.618 -16.641 -9.891 1 96.69 58 LEU B CA 1
ATOM 1695 C C . LEU B 1 58 ? -0.926 -17.375 -11.195 1 96.69 58 LEU B C 1
ATOM 1697 O O . LEU B 1 58 ? -1.178 -18.578 -11.188 1 96.69 58 LEU B O 1
ATOM 1701 N N . ASN B 1 59 ? -0.871 -16.656 -12.281 1 95.25 59 ASN B N 1
ATOM 1702 C CA . ASN B 1 59 ? -1.158 -17.25 -13.578 1 95.25 59 ASN B CA 1
ATOM 1703 C C . ASN B 1 59 ? -0.039 -18.188 -14.031 1 95.25 59 ASN B C 1
ATOM 1705 O O . ASN B 1 59 ? -0.302 -19.281 -14.523 1 95.25 59 ASN B O 1
ATOM 1709 N N . HIS B 1 60 ? 1.146 -17.734 -13.867 1 94.88 60 HIS B N 1
ATOM 1710 C CA . HIS B 1 60 ? 2.305 -18.484 -14.336 1 94.88 60 HIS B CA 1
ATOM 1711 C C . HIS B 1 60 ? 2.398 -19.844 -13.633 1 94.88 60 HIS B C 1
ATOM 1713 O O . HIS B 1 60 ? 2.771 -20.844 -14.258 1 94.88 60 HIS B O 1
ATOM 1719 N N . TYR B 1 61 ? 2.035 -19.891 -12.43 1 94.69 61 TYR B N 1
ATOM 1720 C CA . TYR B 1 61 ? 2.123 -21.109 -11.641 1 94.69 61 TYR B CA 1
ATOM 1721 C C . TYR B 1 61 ? 0.796 -21.859 -11.648 1 94.69 61 TYR B C 1
ATOM 1723 O O . TYR B 1 61 ? 0.646 -22.875 -10.961 1 94.69 61 TYR B O 1
ATOM 1731 N N . ASP B 1 62 ? -0.226 -21.344 -12.344 1 96.25 62 ASP B N 1
ATOM 1732 C CA . ASP B 1 62 ? -1.54 -21.953 -12.508 1 96.25 62 ASP B CA 1
ATOM 1733 C C . ASP B 1 62 ? -2.213 -22.188 -11.156 1 96.25 62 ASP B C 1
ATOM 1735 O O . ASP B 1 62 ? -2.773 -23.266 -10.914 1 96.25 62 ASP B O 1
ATOM 1739 N N . LEU B 1 63 ? -2.064 -21.266 -10.328 1 96.75 63 LEU B N 1
ATOM 1740 C CA . LEU B 1 63 ? -2.523 -21.453 -8.953 1 96.75 63 LEU B CA 1
ATOM 1741 C C . LEU B 1 63 ? -4.047 -21.469 -8.891 1 96.75 63 LEU B C 1
ATOM 1743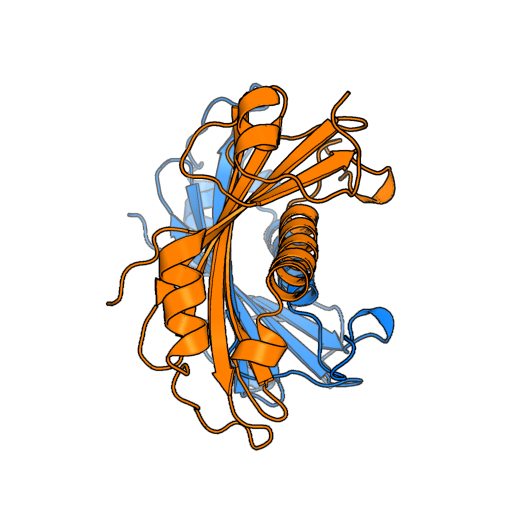 O O . LEU B 1 63 ? -4.625 -22.109 -8.008 1 96.75 63 LEU B O 1
ATOM 1747 N N . TYR B 1 64 ? -4.711 -20.828 -9.766 1 95.81 64 TYR B N 1
ATOM 1748 C CA . TYR B 1 64 ? -6.172 -20.875 -9.805 1 95.81 64 TYR B CA 1
ATOM 1749 C C . TYR B 1 64 ? -6.668 -22.297 -10.07 1 95.81 64 TYR B C 1
ATOM 1751 O O . TYR B 1 64 ? -7.629 -22.75 -9.445 1 95.81 64 TYR B O 1
ATOM 1759 N N . THR B 1 65 ? -6.027 -22.938 -10.961 1 97.19 65 THR B N 1
ATOM 1760 C CA . THR B 1 65 ? -6.387 -24.312 -11.258 1 97.19 65 THR B CA 1
ATOM 1761 C C . THR B 1 65 ? -6.109 -25.219 -10.055 1 97.19 65 THR B C 1
ATOM 1763 O O . THR B 1 65 ? -6.93 -26.062 -9.703 1 97.19 65 THR B O 1
ATOM 1766 N N . LEU B 1 66 ? -4.977 -24.969 -9.422 1 97.69 66 LEU B N 1
ATOM 1767 C CA . LEU B 1 66 ? -4.582 -25.797 -8.281 1 97.69 66 LEU B CA 1
ATOM 1768 C C . LEU B 1 66 ? -5.516 -25.562 -7.102 1 97.69 66 LEU B C 1
ATOM 1770 O O . LEU B 1 66 ? -5.652 -26.438 -6.234 1 97.69 66 LEU B O 1
ATOM 1774 N N . ALA B 1 67 ? -6.16 -24.422 -7.062 1 96.94 67 ALA B N 1
ATOM 1775 C CA . ALA B 1 67 ? -7.066 -24.062 -5.973 1 96.94 67 ALA B CA 1
ATOM 1776 C C . ALA B 1 67 ? -8.406 -24.766 -6.125 1 96.94 67 ALA B C 1
ATOM 1778 O O . ALA B 1 67 ? -9.203 -24.828 -5.18 1 96.94 67 ALA B O 1
ATOM 1779 N N . GLY B 1 68 ? -8.688 -25.281 -7.367 1 95.62 68 GLY B N 1
ATOM 1780 C CA . GLY B 1 68 ? -9.922 -26.016 -7.586 1 95.62 68 GLY B CA 1
ATOM 1781 C C . GLY B 1 68 ? -11.008 -25.172 -8.234 1 95.62 68 GLY B C 1
ATOM 1782 O O . GLY B 1 68 ? -10.719 -24.203 -8.938 1 95.62 68 GLY B O 1
ATOM 1783 N N . ALA B 1 69 ? -12.297 -25.594 -8.016 1 93.5 69 ALA B N 1
ATOM 1784 C CA . ALA B 1 69 ? -13.422 -25 -8.734 1 93.5 69 ALA B CA 1
ATOM 1785 C C . ALA B 1 69 ? -13.711 -23.594 -8.242 1 93.5 69 ALA B C 1
ATOM 1787 O O . ALA B 1 69 ? -13.938 -23.375 -7.051 1 93.5 69 ALA B O 1
ATOM 1788 N N . ASP B 1 70 ? -13.727 -22.641 -9.141 1 93.88 70 ASP B N 1
ATOM 1789 C CA . ASP B 1 70 ? -14.18 -21.266 -8.977 1 93.88 70 ASP B CA 1
ATOM 1790 C C . ASP B 1 70 ? -13.57 -20.625 -7.73 1 93.88 70 ASP B C 1
ATOM 1792 O O . ASP B 1 70 ? -14.289 -20.109 -6.871 1 93.88 70 ASP B O 1
ATOM 1796 N N . PRO B 1 71 ? -12.25 -20.672 -7.539 1 95.56 71 PRO B N 1
ATOM 1797 C CA . PRO B 1 71 ? -11.617 -20.062 -6.363 1 95.56 71 PRO B CA 1
ATOM 1798 C C . PRO B 1 71 ? -11.727 -18.547 -6.348 1 95.56 71 PRO B C 1
ATOM 1800 O O . PRO B 1 71 ? -11.75 -17.906 -7.406 1 95.56 71 PRO B O 1
ATOM 1803 N N . LYS B 1 72 ? -11.883 -18.016 -5.172 1 94.31 72 LYS B N 1
ATOM 1804 C CA . LYS B 1 72 ? -11.828 -16.562 -4.957 1 94.31 72 LYS B CA 1
ATOM 1805 C C . LYS B 1 72 ? -10.625 -16.172 -4.105 1 94.31 72 LYS B C 1
ATOM 1807 O O . LYS B 1 72 ? -10.555 -16.531 -2.924 1 94.31 72 LYS B O 1
ATOM 1812 N N . PHE B 1 73 ? -9.648 -15.555 -4.703 1 95.69 73 PHE B N 1
ATOM 1813 C CA . PHE B 1 73 ? -8.492 -15.031 -3.982 1 95.69 73 PHE B CA 1
ATOM 1814 C C . PHE B 1 73 ? -8.727 -13.586 -3.559 1 95.69 73 PHE B C 1
ATOM 1816 O O . PHE B 1 73 ? -9.016 -12.727 -4.395 1 95.69 73 PHE B O 1
ATOM 1823 N N . VAL B 1 74 ? -8.562 -13.297 -2.285 1 95.25 74 VAL B N 1
ATOM 1824 C CA . VAL B 1 74 ? -8.812 -11.961 -1.757 1 95.25 74 VAL B CA 1
ATOM 1825 C C . VAL B 1 74 ? -7.59 -11.477 -0.983 1 95.25 74 VAL B C 1
ATOM 1827 O O . VAL B 1 74 ? -7.027 -12.211 -0.172 1 95.25 74 VAL B O 1
ATOM 1830 N N . VAL B 1 75 ? -7.184 -10.281 -1.254 1 97.44 75 VAL B N 1
ATOM 1831 C CA . VAL B 1 75 ? -6.094 -9.672 -0.499 1 97.44 75 VAL B CA 1
ATOM 1832 C C . VAL B 1 75 ? -6.621 -9.148 0.834 1 97.44 75 VAL B C 1
ATOM 1834 O O . VAL B 1 75 ? -7.574 -8.359 0.868 1 97.44 75 VAL B O 1
ATOM 1837 N N . LYS B 1 76 ? -6 -9.516 1.881 1 98.12 76 LYS B N 1
ATOM 1838 C CA . LYS B 1 76 ? -6.406 -9.102 3.223 1 98.12 76 LYS B CA 1
ATOM 1839 C C . LYS B 1 76 ? -5.59 -7.906 3.703 1 98.12 76 LYS B C 1
ATOM 1841 O O . LYS B 1 76 ? -6.098 -7.059 4.438 1 98.12 76 LYS B O 1
ATOM 1846 N N . SER B 1 77 ? -4.371 -7.895 3.352 1 98.75 77 SER B N 1
ATOM 1847 C CA . SER B 1 77 ? -3.5 -6.797 3.754 1 98.75 77 SER B CA 1
ATOM 1848 C C . SER B 1 77 ? -2.295 -6.68 2.826 1 98.75 77 SER B C 1
ATOM 1850 O O . SER B 1 77 ? -1.896 -7.656 2.189 1 98.75 77 SER B O 1
ATOM 1852 N N . VAL B 1 78 ? -1.761 -5.508 2.768 1 98.75 78 VAL B N 1
ATOM 1853 C CA . VAL B 1 78 ? -0.516 -5.242 2.055 1 98.75 78 VAL B CA 1
ATOM 1854 C C . VAL B 1 78 ? 0.367 -4.312 2.883 1 98.75 78 VAL B C 1
ATOM 1856 O O . VAL B 1 78 ? -0.122 -3.607 3.77 1 98.75 78 VAL B O 1
ATOM 1859 N N . GLY B 1 79 ? 1.65 -4.316 2.58 1 98.62 79 GLY B N 1
ATOM 1860 C CA . GLY B 1 79 ? 2.633 -3.414 3.162 1 98.62 79 GLY B CA 1
ATOM 1861 C C . GLY B 1 79 ? 3.773 -3.086 2.217 1 98.62 79 GLY B C 1
ATOM 1862 O O . GLY B 1 79 ? 4.113 -3.887 1.345 1 98.62 79 GLY B O 1
ATOM 1863 N N . ILE B 1 80 ? 4.301 -1.93 2.396 1 98.81 80 ILE B N 1
ATOM 1864 C CA . ILE B 1 80 ? 5.453 -1.505 1.611 1 98.81 80 ILE B CA 1
ATOM 1865 C C . ILE B 1 80 ? 6.453 -0.781 2.51 1 98.81 80 ILE B C 1
ATOM 1867 O O . ILE B 1 80 ? 6.062 0.031 3.354 1 98.81 80 ILE B O 1
ATOM 1871 N N . ASP B 1 81 ? 7.664 -1.078 2.377 1 98.81 81 ASP B N 1
ATOM 1872 C CA . ASP B 1 81 ? 8.781 -0.366 2.986 1 98.81 81 ASP B CA 1
ATOM 1873 C C . ASP B 1 81 ? 9.672 0.272 1.923 1 98.81 81 ASP B C 1
ATOM 1875 O O . ASP B 1 81 ? 10.234 -0.426 1.076 1 98.81 81 ASP B O 1
ATOM 1879 N N . TYR B 1 82 ? 9.797 1.555 1.99 1 98.25 82 TYR B N 1
ATOM 1880 C CA . TYR B 1 82 ? 10.594 2.291 1.013 1 98.25 82 TYR B CA 1
ATOM 1881 C C . TYR B 1 82 ? 12.016 2.506 1.515 1 98.25 82 TYR B C 1
ATOM 1883 O O . TYR B 1 82 ? 12.227 3.186 2.521 1 98.25 82 TYR B O 1
ATOM 1891 N N . LYS B 1 83 ? 12.961 2.047 0.795 1 97.38 83 LYS B N 1
ATOM 1892 C CA . LYS B 1 83 ? 14.352 2.09 1.242 1 97.38 83 LYS B CA 1
ATOM 1893 C C . LYS B 1 83 ? 15.148 3.123 0.456 1 97.38 83 LYS B C 1
ATOM 1895 O O . LYS B 1 83 ? 16.062 3.744 0.993 1 97.38 83 LYS B O 1
ATOM 1900 N N . ALA B 1 84 ? 14.852 3.188 -0.8 1 95.31 84 ALA B N 1
ATOM 1901 C CA . ALA B 1 84 ? 15.523 4.141 -1.682 1 95.31 84 ALA B CA 1
ATOM 1902 C C . ALA B 1 84 ? 14.594 4.609 -2.795 1 95.31 84 ALA B C 1
ATOM 1904 O O . ALA B 1 84 ? 13.703 3.867 -3.223 1 95.31 84 ALA B O 1
ATOM 1905 N N . GLU B 1 85 ? 14.867 5.773 -3.262 1 93.19 85 GLU B N 1
ATOM 1906 C CA . GLU B 1 85 ? 14.062 6.336 -4.344 1 93.19 85 GLU B CA 1
ATOM 1907 C C . GLU B 1 85 ? 14.422 5.699 -5.684 1 93.19 85 GLU B C 1
ATOM 1909 O O . GLU B 1 85 ? 15.57 5.297 -5.898 1 93.19 85 GLU B O 1
ATOM 1914 N N . VAL B 1 86 ? 13.422 5.543 -6.504 1 95.38 86 VAL B N 1
ATOM 1915 C CA . VAL B 1 86 ? 13.617 5.086 -7.875 1 95.38 86 VAL B CA 1
ATOM 1916 C C . VAL B 1 86 ? 13.32 6.223 -8.844 1 95.38 86 VAL B C 1
ATOM 1918 O O . VAL B 1 86 ? 12.273 6.871 -8.75 1 95.38 86 VAL B O 1
ATOM 1921 N N . MET B 1 87 ? 14.148 6.508 -9.82 1 92.44 87 MET B N 1
ATOM 1922 C CA . MET B 1 87 ? 14.062 7.688 -10.672 1 92.44 87 MET B CA 1
ATOM 1923 C C . MET B 1 87 ? 13.398 7.352 -12 1 92.44 87 MET B C 1
ATOM 1925 O O . MET B 1 87 ? 13.258 6.18 -12.352 1 92.44 87 MET B O 1
ATOM 1929 N N . ARG B 1 88 ? 13.195 8.398 -12.68 1 90.69 88 ARG B N 1
ATOM 1930 C CA . ARG B 1 88 ? 12.625 8.258 -14.016 1 90.69 88 ARG B CA 1
ATOM 1931 C C . ARG B 1 88 ? 13.547 7.473 -14.93 1 90.69 88 ARG B C 1
ATOM 1933 O O . ARG B 1 88 ? 14.773 7.547 -14.797 1 90.69 88 ARG B O 1
ATOM 1940 N N . ASP B 1 89 ? 12.938 6.688 -15.875 1 89.88 89 ASP B N 1
ATOM 1941 C CA . ASP B 1 89 ? 13.602 5.957 -16.953 1 89.88 89 ASP B CA 1
ATOM 1942 C C . ASP B 1 89 ? 14.484 4.844 -16.391 1 89.88 89 ASP B C 1
ATOM 1944 O O . ASP B 1 89 ? 15.297 4.258 -17.109 1 89.88 89 ASP B O 1
ATOM 1948 N N . THR B 1 90 ? 14.336 4.578 -15.102 1 94 90 THR B N 1
ATOM 1949 C CA . THR B 1 90 ? 15.078 3.498 -14.461 1 94 90 THR B CA 1
ATOM 1950 C C . THR B 1 90 ? 14.477 2.143 -14.82 1 94 90 THR B C 1
ATOM 1952 O O . THR B 1 90 ? 13.25 1.983 -14.805 1 94 90 THR B O 1
ATOM 1955 N N . SER B 1 91 ? 15.328 1.233 -15.227 1 96 91 SER B N 1
ATOM 1956 C CA . SER B 1 91 ? 14.914 -0.164 -15.312 1 96 91 SER B CA 1
ATOM 1957 C C . SER B 1 91 ? 14.922 -0.831 -13.945 1 96 91 SER B C 1
ATOM 1959 O O . SER B 1 91 ? 15.812 -0.577 -13.133 1 96 91 SER B O 1
ATOM 1961 N N . TYR B 1 92 ? 13.93 -1.675 -13.727 1 97 92 TYR B N 1
ATOM 1962 C CA . TYR B 1 92 ? 13.844 -2.373 -12.453 1 97 92 TYR B CA 1
ATOM 1963 C C . TYR B 1 92 ? 13.367 -3.807 -12.641 1 97 92 TYR B C 1
ATOM 1965 O O . TYR B 1 92 ? 12.859 -4.16 -13.711 1 97 92 TYR B O 1
ATOM 1973 N N . ILE B 1 93 ? 13.672 -4.645 -11.672 1 97.88 93 ILE B N 1
ATOM 1974 C CA . ILE B 1 93 ? 13.133 -5.996 -11.602 1 97.88 93 ILE B CA 1
ATOM 1975 C C . ILE B 1 93 ? 12.328 -6.16 -10.312 1 97.88 93 ILE B C 1
ATOM 1977 O O . ILE B 1 93 ? 12.852 -5.938 -9.219 1 97.88 93 ILE B O 1
ATOM 1981 N N . ASN B 1 94 ? 11.094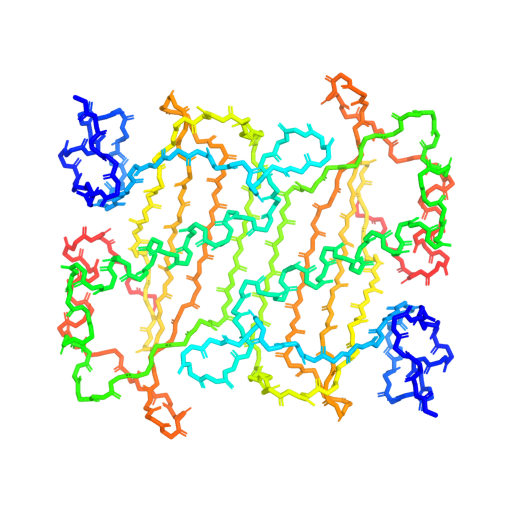 -6.43 -10.398 1 98.44 94 ASN B N 1
ATOM 1982 C CA . ASN B 1 94 ? 10.273 -6.828 -9.258 1 98.44 94 ASN B CA 1
ATOM 1983 C C . ASN B 1 94 ? 10.273 -8.344 -9.062 1 98.44 94 ASN B C 1
ATOM 1985 O O . ASN B 1 94 ? 10.18 -9.094 -10.039 1 98.44 94 ASN B O 1
ATOM 1989 N N . VAL B 1 95 ? 10.414 -8.719 -7.781 1 98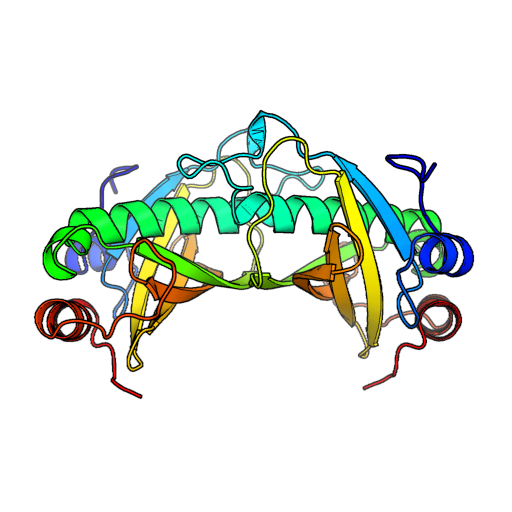.69 95 VAL B N 1
ATOM 1990 C CA . VAL B 1 95 ? 10.445 -10.148 -7.492 1 98.69 95 VAL B CA 1
ATOM 1991 C C . VAL B 1 95 ? 9.43 -10.484 -6.402 1 98.69 95 VAL B C 1
ATOM 1993 O O . VAL B 1 95 ? 9.039 -9.609 -5.621 1 98.69 95 VAL B O 1
ATOM 1996 N N . THR B 1 96 ? 9.008 -11.75 -6.363 1 98.69 96 THR B N 1
ATOM 1997 C CA . THR B 1 96 ? 8.078 -12.188 -5.332 1 98.69 96 THR B CA 1
ATOM 1998 C C . THR B 1 96 ? 8.234 -13.68 -5.062 1 98.69 96 THR B C 1
ATOM 2000 O O . THR B 1 96 ? 8.805 -14.414 -5.879 1 98.69 96 THR B O 1
ATOM 2003 N N . ARG B 1 97 ? 7.801 -14.055 -3.947 1 98.44 97 ARG B N 1
ATOM 2004 C CA . ARG B 1 97 ? 7.68 -15.453 -3.533 1 98.44 97 ARG B CA 1
ATOM 2005 C C . ARG B 1 97 ? 6.684 -15.602 -2.389 1 98.44 97 ARG B C 1
ATOM 2007 O O . ARG B 1 97 ? 6.449 -14.648 -1.638 1 98.44 97 ARG B O 1
ATOM 2014 N N . THR B 1 98 ? 6.043 -16.734 -2.291 1 98.69 98 THR B N 1
ATOM 2015 C CA . THR B 1 98 ? 5.262 -17.094 -1.113 1 98.69 98 THR B CA 1
ATOM 2016 C C . THR B 1 98 ? 6.164 -17.609 -0.001 1 98.69 98 THR B C 1
ATOM 2018 O O . THR B 1 98 ? 6.961 -18.531 -0.222 1 98.69 98 THR B O 1
ATOM 2021 N N . VAL B 1 99 ? 6.004 -17.062 1.213 1 98.75 99 VAL B N 1
ATOM 2022 C CA . VAL B 1 99 ? 6.977 -17.406 2.246 1 98.75 99 VAL B CA 1
ATOM 2023 C C . VAL B 1 99 ? 6.32 -18.281 3.309 1 98.75 99 VAL B C 1
ATOM 2025 O O . VAL B 1 99 ? 6.996 -19.062 3.99 1 98.75 99 VAL B O 1
ATOM 2028 N N . SER B 1 100 ? 5.047 -18.094 3.484 1 98.88 100 SER B N 1
ATOM 2029 C CA . SER B 1 100 ? 4.348 -18.875 4.504 1 98.88 100 SER B CA 1
ATOM 2030 C C . SER B 1 100 ? 2.871 -19.031 4.164 1 98.88 100 SER B C 1
ATOM 2032 O O . SER B 1 100 ? 2.355 -18.344 3.277 1 98.88 100 SER B O 1
ATOM 2034 N N . MET B 1 101 ? 2.244 -20.031 4.812 1 98.69 101 MET B N 1
ATOM 2035 C CA . MET B 1 101 ? 0.815 -20.25 4.617 1 98.69 101 MET B CA 1
ATOM 2036 C C . MET B 1 101 ? 0.152 -20.688 5.918 1 98.69 101 MET B C 1
ATOM 2038 O O . MET B 1 101 ? 0.815 -21.219 6.809 1 98.69 101 MET B O 1
ATOM 2042 N N . ARG B 1 102 ? -1.058 -20.375 6.086 1 98.44 102 ARG B N 1
ATOM 2043 C CA . ARG B 1 102 ? -1.959 -20.875 7.113 1 98.44 102 ARG B CA 1
ATOM 2044 C C . ARG B 1 102 ? -3.064 -21.734 6.504 1 98.44 102 ARG B C 1
ATOM 2046 O O . ARG B 1 102 ? -2.883 -22.328 5.434 1 98.44 102 ARG B O 1
ATOM 2053 N N . ASN B 1 103 ? -4.109 -21.969 7.234 1 98.5 103 ASN B N 1
ATOM 2054 C CA . ASN B 1 103 ? -5.133 -22.891 6.762 1 98.5 103 ASN B CA 1
ATOM 2055 C C . ASN B 1 103 ? -5.832 -22.359 5.512 1 98.5 103 ASN B C 1
ATOM 2057 O O . ASN B 1 103 ? -6.145 -23.125 4.602 1 98.5 103 ASN B O 1
ATOM 2061 N N . THR B 1 104 ? -6.145 -21.094 5.5 1 98.56 104 THR B N 1
ATOM 2062 C CA . THR B 1 104 ? -6.922 -20.562 4.391 1 98.56 104 THR B CA 1
ATOM 2063 C C . THR B 1 104 ? -6.184 -19.406 3.721 1 98.56 104 THR B C 1
ATOM 2065 O O . THR B 1 104 ? -6.707 -18.781 2.795 1 98.56 104 THR B O 1
ATOM 2068 N N . SER B 1 105 ? -4.953 -19.078 4.23 1 98.75 105 SER B N 1
ATOM 2069 C CA . SER B 1 105 ? -4.266 -17.875 3.777 1 98.75 105 SER B CA 1
ATOM 2070 C C . SER B 1 105 ? -2.785 -18.141 3.529 1 98.75 105 SER B C 1
ATOM 2072 O O . SER B 1 105 ? -2.256 -19.172 3.947 1 98.75 105 SER B O 1
ATOM 2074 N N . TRP B 1 106 ? -2.168 -17.203 2.785 1 98.75 106 TRP B N 1
ATOM 2075 C CA . TRP B 1 106 ? -0.727 -17.266 2.568 1 98.75 106 TRP B CA 1
ATOM 2076 C C . TRP B 1 106 ? -0.122 -15.867 2.51 1 98.75 106 TRP B C 1
ATOM 2078 O O . TRP B 1 106 ? -0.836 -14.883 2.297 1 98.75 106 TRP B O 1
ATOM 2088 N N . THR B 1 107 ? 1.153 -15.781 2.775 1 98.88 107 THR B N 1
ATOM 2089 C CA . THR B 1 107 ? 1.9 -14.531 2.783 1 98.88 107 THR B CA 1
ATOM 2090 C C . THR B 1 107 ? 2.936 -14.508 1.661 1 98.88 107 THR B C 1
ATOM 2092 O O . THR B 1 107 ? 3.705 -15.461 1.503 1 98.88 107 THR B O 1
ATOM 2095 N N . MET B 1 108 ? 2.887 -13.484 0.939 1 98.81 108 MET B N 1
ATOM 2096 C CA . MET B 1 108 ? 3.873 -13.25 -0.111 1 98.81 108 MET B CA 1
ATOM 2097 C C . MET B 1 108 ? 4.773 -12.07 0.245 1 98.81 108 MET B C 1
ATOM 2099 O O . MET B 1 108 ? 4.332 -11.125 0.9 1 98.81 108 MET B O 1
ATOM 2103 N N . GLU B 1 109 ? 5.992 -12.141 -0.22 1 98.81 109 GLU B N 1
ATOM 2104 C CA . GLU B 1 109 ? 6.93 -11.031 -0.114 1 98.81 109 GLU B CA 1
ATOM 2105 C C . GLU B 1 109 ? 7.355 -10.531 -1.493 1 98.81 109 GLU B C 1
ATOM 2107 O O . GLU B 1 109 ? 7.359 -11.297 -2.461 1 98.81 109 GLU B O 1
ATOM 2112 N N . TYR B 1 110 ? 7.691 -9.297 -1.534 1 98.81 110 TYR B N 1
ATOM 2113 C CA . TYR B 1 110 ? 8.102 -8.633 -2.768 1 98.81 110 TYR B CA 1
ATOM 2114 C C . TYR B 1 110 ? 9.375 -7.816 -2.549 1 98.81 110 TYR B C 1
ATOM 2116 O O . TYR B 1 110 ? 9.688 -7.43 -1.42 1 98.81 110 TYR B O 1
ATOM 2124 N N . ALA B 1 111 ? 10.062 -7.555 -3.621 1 98.81 111 ALA B N 1
ATOM 2125 C CA . ALA B 1 111 ? 11.141 -6.57 -3.629 1 98.81 111 ALA B CA 1
ATOM 2126 C C . ALA B 1 111 ? 11.312 -5.953 -5.016 1 98.81 111 ALA B C 1
ATOM 2128 O O . ALA B 1 111 ? 11.047 -6.609 -6.027 1 98.81 111 ALA B O 1
ATOM 2129 N N . THR B 1 112 ? 11.672 -4.727 -5.07 1 98.56 112 THR B N 1
ATOM 2130 C CA . THR B 1 112 ? 12.109 -4.055 -6.285 1 98.56 112 THR B CA 1
ATOM 2131 C C . THR B 1 112 ? 13.625 -3.904 -6.309 1 98.56 112 THR B C 1
ATOM 2133 O O . THR B 1 112 ? 14.211 -3.334 -5.387 1 98.56 112 THR B O 1
ATOM 2136 N N . PHE B 1 113 ? 14.219 -4.387 -7.332 1 98.06 113 PHE B N 1
ATOM 2137 C CA . PHE B 1 113 ? 15.664 -4.277 -7.531 1 98.06 113 PHE B CA 1
ATOM 2138 C C . PHE B 1 113 ? 15.984 -3.256 -8.617 1 98.06 113 PHE B C 1
ATOM 2140 O O . PHE B 1 113 ? 15.383 -3.283 -9.695 1 98.06 113 PHE B O 1
ATOM 2147 N N . VAL B 1 114 ? 16.906 -2.385 -8.359 1 96.62 114 VAL B N 1
ATOM 2148 C CA . VAL B 1 114 ? 17.547 -1.486 -9.32 1 96.62 114 VAL B CA 1
ATOM 2149 C C . VAL B 1 114 ? 19.062 -1.671 -9.281 1 96.62 114 VAL B C 1
ATOM 2151 O O . VAL B 1 114 ? 19.688 -1.475 -8.242 1 96.62 114 VAL B O 1
ATOM 2154 N N . ASP B 1 115 ? 19.578 -2.105 -10.367 1 92.88 115 ASP B N 1
ATOM 2155 C CA . ASP B 1 115 ? 21.016 -2.359 -10.469 1 92.88 115 ASP B CA 1
ATOM 2156 C C . ASP B 1 115 ? 21.484 -3.285 -9.352 1 92.88 115 ASP B C 1
ATOM 2158 O O . ASP B 1 115 ? 22.484 -2.994 -8.672 1 92.88 115 ASP B O 1
ATOM 2162 N N . GLY B 1 116 ? 20.688 -4.262 -9.117 1 92.31 116 GLY B N 1
ATOM 2163 C CA . GLY B 1 116 ? 21.062 -5.316 -8.195 1 92.31 116 GLY B CA 1
ATOM 2164 C C . GLY B 1 116 ? 20.828 -4.945 -6.738 1 92.31 116 GLY B C 1
ATOM 2165 O O . GLY B 1 116 ? 21.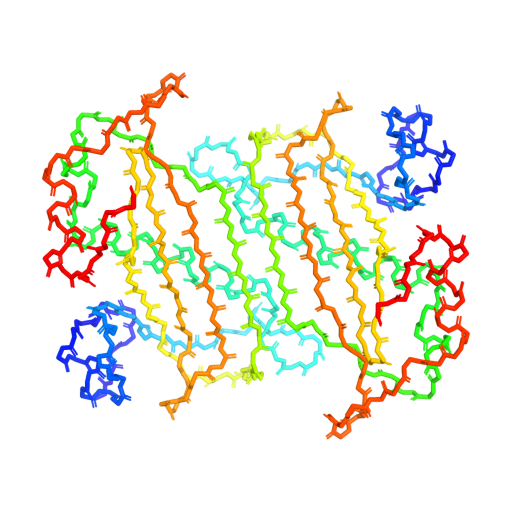109 -5.738 -5.84 1 92.31 116 GLY B O 1
ATOM 2166 N N . LYS B 1 117 ? 20.328 -3.799 -6.453 1 96.06 117 LYS B N 1
ATOM 2167 C CA . LYS B 1 117 ? 20.094 -3.348 -5.086 1 96.06 117 LYS B CA 1
ATOM 2168 C C . LYS B 1 117 ? 18.594 -3.217 -4.805 1 96.06 117 LYS B C 1
ATOM 2170 O O . LYS B 1 117 ? 17.844 -2.74 -5.652 1 96.06 117 LYS B O 1
ATOM 2175 N N . ILE B 1 118 ? 18.25 -3.631 -3.621 1 98.31 118 ILE B N 1
ATOM 2176 C CA . ILE B 1 118 ? 16.844 -3.512 -3.232 1 98.31 118 ILE B CA 1
ATOM 2177 C C . ILE B 1 118 ? 16.516 -2.051 -2.924 1 98.31 118 ILE B C 1
ATOM 2179 O O . ILE B 1 118 ? 17.188 -1.414 -2.115 1 98.31 118 ILE B O 1
ATOM 2183 N N . THR B 1 119 ? 15.445 -1.533 -3.529 1 98.19 119 THR B N 1
ATOM 2184 C CA . THR B 1 119 ? 15.023 -0.162 -3.27 1 98.19 119 THR B CA 1
ATOM 2185 C C . THR B 1 119 ? 13.711 -0.139 -2.494 1 98.19 119 THR B C 1
ATOM 2187 O O . THR B 1 119 ? 13.375 0.864 -1.86 1 98.19 119 THR B O 1
ATOM 2190 N N . THR B 1 120 ? 12.945 -1.149 -2.578 1 98.62 120 THR B N 1
ATOM 2191 C CA . THR B 1 120 ? 11.641 -1.245 -1.937 1 98.62 120 THR B CA 1
ATOM 2192 C C . THR B 1 120 ? 11.297 -2.699 -1.626 1 98.62 120 THR B C 1
ATOM 2194 O O . THR B 1 120 ? 11.602 -3.598 -2.414 1 98.62 120 THR B O 1
ATOM 2197 N N . THR B 1 121 ? 10.672 -2.918 -0.478 1 98.81 121 THR B N 1
ATOM 2198 C CA . THR B 1 121 ? 10.125 -4.234 -0.166 1 98.81 121 THR B CA 1
ATOM 2199 C C . THR B 1 121 ? 8.633 -4.148 0.146 1 98.81 121 THR B C 1
ATOM 2201 O O . THR B 1 121 ? 8.125 -3.068 0.447 1 98.81 121 THR B O 1
ATOM 2204 N N . GLY B 1 122 ? 7.973 -5.203 -0.031 1 98.75 122 GLY B N 1
ATOM 2205 C CA . GLY B 1 122 ? 6.547 -5.266 0.264 1 98.75 122 GLY B CA 1
ATOM 2206 C C . GLY B 1 122 ? 6.086 -6.656 0.668 1 98.75 122 GLY B C 1
ATOM 2207 O O . GLY B 1 122 ? 6.848 -7.621 0.579 1 98.75 122 GLY B O 1
ATOM 2208 N N . ASP B 1 123 ? 4.871 -6.676 1.123 1 98.81 123 ASP B N 1
ATOM 2209 C CA . ASP B 1 123 ? 4.254 -7.953 1.464 1 98.81 123 ASP B CA 1
ATOM 2210 C C . ASP B 1 123 ? 2.744 -7.91 1.241 1 98.81 123 ASP B C 1
ATOM 2212 O O . ASP B 1 123 ? 2.166 -6.836 1.07 1 98.81 123 ASP B O 1
ATOM 2216 N N . CYS B 1 124 ? 2.186 -9.047 1.201 1 98.69 124 CYS B N 1
ATOM 2217 C CA . CYS B 1 124 ? 0.751 -9.234 1.017 1 98.69 124 CYS B CA 1
ATOM 2218 C C . CYS B 1 124 ? 0.269 -10.5 1.718 1 98.69 124 CYS B C 1
ATOM 2220 O O . CYS B 1 124 ? 0.929 -11.539 1.656 1 98.69 124 CYS B O 1
ATOM 2222 N N . VAL B 1 125 ? -0.801 -10.383 2.393 1 98.88 125 VAL B N 1
ATOM 2223 C CA . VAL B 1 125 ? -1.526 -11.562 2.857 1 98.88 125 VAL B CA 1
ATOM 2224 C C . VAL B 1 125 ? -2.775 -11.766 2.004 1 98.88 125 VAL B C 1
ATOM 2226 O O . VAL B 1 125 ? -3.594 -10.859 1.858 1 98.88 125 VAL B O 1
ATOM 2229 N N . ALA B 1 126 ? -2.912 -12.906 1.489 1 98.38 126 ALA B N 1
ATOM 2230 C CA . ALA B 1 126 ? -4.074 -13.273 0.682 1 98.38 126 ALA B CA 1
ATOM 2231 C C . ALA B 1 126 ? -4.816 -14.453 1.297 1 98.38 126 ALA B C 1
ATOM 2233 O O . ALA B 1 126 ? -4.227 -15.266 2.008 1 98.38 126 ALA B O 1
ATOM 2234 N N . VAL B 1 127 ? -6.066 -14.555 0.973 1 98.25 127 VAL B N 1
ATOM 2235 C CA . VAL B 1 127 ? -6.926 -15.602 1.51 1 98.25 127 VAL B CA 1
ATOM 2236 C C . VAL B 1 127 ? -7.695 -16.266 0.373 1 98.25 127 VAL B C 1
ATOM 2238 O O . VAL B 1 127 ? -8.078 -15.617 -0.6 1 98.25 127 VAL B O 1
ATOM 2241 N N . LEU B 1 128 ? -7.887 -17.516 0.513 1 98.44 128 LEU B N 1
ATOM 2242 C CA . LEU B 1 128 ? -8.742 -18.266 -0.398 1 98.44 128 LEU B CA 1
ATOM 2243 C C . LEU B 1 128 ? -10.164 -18.359 0.144 1 98.44 128 LEU B C 1
ATOM 2245 O O . LEU B 1 128 ? -10.383 -18.828 1.263 1 98.44 128 LEU B O 1
ATOM 2249 N N . LEU B 1 129 ? -11.086 -17.938 -0.642 1 97 129 LEU B N 1
ATOM 2250 C CA . LEU B 1 129 ? -12.5 -18 -0.268 1 97 129 LEU B CA 1
ATOM 2251 C C . LEU B 1 129 ? -13.305 -18.766 -1.302 1 97 129 LEU B C 1
ATOM 2253 O O . LEU B 1 129 ? -12.852 -18.953 -2.434 1 97 129 LEU B O 1
ATOM 2257 N N . ASN B 1 130 ? -14.516 -19.188 -0.822 1 96.44 130 ASN B N 1
ATOM 2258 C CA . ASN B 1 130 ? -15.57 -19.578 -1.754 1 96.44 130 ASN B CA 1
ATOM 2259 C C . ASN B 1 130 ? -16.266 -18.359 -2.361 1 96.44 130 ASN B C 1
ATOM 2261 O O . ASN B 1 130 ? -16.078 -17.25 -1.886 1 96.44 130 ASN B O 1
ATOM 2265 N N . GLN B 1 131 ? -17.062 -18.609 -3.385 1 92.56 131 GLN B N 1
ATOM 2266 C CA . GLN B 1 131 ? -17.734 -17.5 -4.059 1 92.56 131 GLN B CA 1
ATOM 2267 C C . GLN B 1 131 ? -18.703 -16.781 -3.117 1 92.56 131 GLN B C 1
ATOM 2269 O O . GLN B 1 131 ? -18.953 -15.594 -3.275 1 92.56 131 GLN B O 1
ATOM 2274 N N . ASP B 1 132 ? -19.203 -17.5 -2.062 1 92.94 132 ASP B N 1
ATOM 2275 C CA . ASP B 1 132 ? -20.125 -16.891 -1.106 1 92.94 132 ASP B CA 1
ATOM 2276 C C . ASP B 1 132 ? -19.375 -16.188 0.018 1 92.94 132 ASP B C 1
ATOM 2278 O O . ASP B 1 132 ? -19.953 -15.844 1.047 1 92.94 132 ASP B O 1
ATOM 2282 N N . ASN B 1 133 ? -18.047 -16.141 -0.077 1 92.19 133 ASN B N 1
ATOM 2283 C CA . ASN B 1 133 ? -17.156 -15.398 0.796 1 92.19 133 ASN B CA 1
ATOM 2284 C C . ASN B 1 133 ? -16.859 -16.172 2.084 1 92.19 133 ASN B C 1
ATOM 2286 O O . ASN B 1 133 ? -16.312 -15.602 3.035 1 92.19 133 ASN B O 1
ATOM 2290 N N . THR B 1 134 ? -17.25 -17.406 2.092 1 95.88 134 THR B N 1
ATOM 2291 C CA . THR B 1 134 ? -16.812 -18.219 3.221 1 95.88 134 THR B CA 1
ATOM 2292 C C . THR B 1 134 ? -15.375 -18.703 3.018 1 95.88 134 THR B C 1
ATOM 2294 O O . THR B 1 134 ? -14.93 -18.875 1.881 1 95.88 134 THR B O 1
ATOM 2297 N N . LYS B 1 135 ? -14.727 -19 4.094 1 95.19 135 LYS B N 1
ATOM 2298 C CA . LYS B 1 135 ? -13.336 -19.422 4.035 1 95.19 135 LYS B CA 1
ATOM 2299 C C . LYS B 1 135 ? -13.219 -20.828 3.439 1 95.19 135 LYS B C 1
ATOM 2301 O O . LYS B 1 135 ? -14.055 -21.688 3.697 1 95.19 135 LYS B O 1
ATOM 2306 N N . ARG B 1 136 ? -12.234 -20.969 2.688 1 97.75 136 ARG B N 1
ATOM 2307 C CA . ARG B 1 136 ? -11.898 -22.25 2.057 1 97.75 136 ARG B CA 1
ATOM 2308 C C . ARG B 1 136 ? -10.477 -22.672 2.396 1 97.75 136 ARG B C 1
ATOM 2310 O O . ARG B 1 136 ? -9.531 -21.891 2.197 1 97.75 136 ARG B O 1
ATOM 2317 N N . PRO B 1 137 ? -10.328 -23.906 2.916 1 98.31 137 PRO B N 1
ATOM 2318 C CA . PRO B 1 137 ? -8.961 -24.359 3.168 1 98.31 137 PRO B CA 1
ATOM 2319 C C . PRO B 1 137 ? -8.133 -24.469 1.891 1 98.31 137 PRO B C 1
ATOM 2321 O O . PRO B 1 137 ? -8.656 -24.844 0.836 1 98.31 137 PRO B O 1
ATOM 2324 N N . LEU B 1 138 ? -6.844 -24.125 2.041 1 98.62 138 LEU B N 1
ATOM 2325 C CA . LEU B 1 138 ? -5.953 -24.312 0.905 1 98.62 138 LEU B CA 1
ATOM 2326 C C . LEU B 1 138 ? -5.879 -25.797 0.524 1 98.62 138 LEU B C 1
ATOM 2328 O O . LEU B 1 138 ? -5.539 -26.641 1.356 1 98.62 138 LEU B O 1
ATOM 2332 N N . PRO B 1 139 ? -6.152 -26.125 -0.739 1 98.44 139 PRO B N 1
ATOM 2333 C CA . PRO B 1 139 ? -5.969 -27.516 -1.164 1 98.44 139 PRO B CA 1
ATOM 2334 C C . PRO B 1 139 ? -4.512 -27.953 -1.11 1 98.44 139 PRO B C 1
ATOM 2336 O O . PRO B 1 139 ? -3.604 -27.125 -1.229 1 98.44 139 PRO B O 1
ATOM 2339 N N . ASP B 1 140 ? -4.324 -29.234 -1.04 1 97.94 140 ASP B N 1
ATOM 2340 C CA . ASP B 1 140 ? -2.982 -29.797 -0.938 1 97.94 140 ASP B CA 1
ATOM 2341 C C . ASP B 1 140 ? -2.129 -29.406 -2.145 1 97.94 140 ASP B C 1
ATOM 2343 O O . ASP B 1 140 ? -0.938 -29.125 -2.004 1 97.94 140 ASP B O 1
ATOM 2347 N N . ALA B 1 141 ? -2.734 -29.469 -3.25 1 97.81 141 ALA B N 1
ATOM 2348 C CA . ALA B 1 141 ? -1.999 -29.141 -4.469 1 97.81 141 ALA B CA 1
ATOM 2349 C C . ALA B 1 141 ? -1.445 -27.719 -4.418 1 97.81 141 ALA B C 1
ATOM 2351 O O . ALA B 1 141 ? -0.318 -27.469 -4.852 1 97.81 141 ALA B O 1
ATOM 2352 N N . LEU B 1 142 ? -2.26 -26.844 -3.926 1 97.62 142 LEU B N 1
ATOM 2353 C CA . LEU B 1 142 ? -1.849 -25.438 -3.803 1 97.62 142 LEU B CA 1
ATOM 2354 C C . LEU B 1 142 ? -0.741 -25.297 -2.766 1 97.62 142 LEU B C 1
ATOM 2356 O O . LEU B 1 142 ? 0.256 -24.609 -3.012 1 97.62 142 LEU B O 1
ATOM 2360 N N . ARG B 1 143 ? -0.861 -25.906 -1.662 1 98.12 143 ARG B N 1
ATOM 2361 C CA . ARG B 1 143 ? 0.155 -25.891 -0.615 1 98.12 143 ARG B CA 1
ATOM 2362 C C . ARG B 1 143 ? 1.486 -26.422 -1.132 1 98.12 143 ARG B C 1
ATOM 2364 O O . ARG B 1 143 ? 2.535 -25.812 -0.903 1 98.12 143 ARG B O 1
ATOM 2371 N N . GLN B 1 144 ? 1.402 -27.484 -1.793 1 97.94 144 GLN B N 1
ATOM 2372 C CA . GLN B 1 144 ? 2.609 -28.125 -2.311 1 97.94 144 GLN B CA 1
ATOM 2373 C C . GLN B 1 144 ? 3.303 -27.234 -3.338 1 97.94 144 GLN B C 1
ATOM 2375 O O . GLN B 1 144 ? 4.535 -27.219 -3.412 1 97.94 144 GLN B O 1
ATOM 2380 N N . ALA B 1 145 ? 2.492 -26.594 -4.129 1 97.69 145 ALA B N 1
ATOM 2381 C CA . ALA B 1 145 ? 3.068 -25.672 -5.102 1 97.69 145 ALA B CA 1
ATOM 2382 C C . ALA B 1 145 ? 3.869 -24.578 -4.41 1 97.69 145 ALA B C 1
ATOM 2384 O O . ALA B 1 145 ? 4.98 -24.25 -4.832 1 97.69 145 ALA B O 1
ATOM 2385 N N . PHE B 1 146 ? 3.326 -23.984 -3.314 1 98.12 146 PHE B N 1
ATOM 2386 C CA . PHE B 1 146 ? 4.008 -22.938 -2.561 1 98.12 146 PHE B CA 1
ATOM 2387 C C . PHE B 1 146 ? 5.309 -23.469 -1.963 1 98.12 146 PHE B C 1
ATOM 2389 O O . PHE B 1 146 ? 6.328 -22.766 -1.971 1 98.12 146 PHE B O 1
ATOM 2396 N N . ILE B 1 147 ? 5.27 -24.672 -1.494 1 98.12 147 ILE B N 1
ATOM 2397 C CA . ILE B 1 147 ? 6.434 -25.281 -0.854 1 98.12 147 ILE B CA 1
ATOM 2398 C C . ILE B 1 147 ? 7.508 -25.562 -1.9 1 98.12 147 ILE B C 1
ATOM 2400 O O . ILE B 1 147 ? 8.672 -25.188 -1.723 1 98.12 147 ILE B O 1
ATOM 2404 N N . THR B 1 148 ? 7.168 -26.188 -2.959 1 96.81 148 THR B N 1
ATOM 2405 C CA . THR B 1 148 ? 8.117 -26.656 -3.967 1 96.81 148 THR B CA 1
ATOM 2406 C C . THR B 1 148 ? 8.727 -25.484 -4.719 1 96.81 148 THR B C 1
ATOM 2408 O O . THR B 1 148 ? 9.93 -25.469 -4.98 1 96.81 148 THR B O 1
ATOM 2411 N N . ARG B 1 149 ? 7.934 -24.5 -4.996 1 95.25 149 ARG B N 1
ATOM 2412 C CA . ARG B 1 149 ? 8.391 -23.406 -5.844 1 95.25 149 ARG B CA 1
ATOM 2413 C C . ARG B 1 149 ? 9.164 -22.375 -5.031 1 95.25 149 ARG B C 1
ATOM 2415 O O . ARG B 1 149 ? 10.125 -21.781 -5.52 1 95.25 149 ARG B O 1
ATOM 2422 N N . ASP B 1 150 ? 8.633 -22.156 -3.838 1 97.38 150 ASP B N 1
ATOM 2423 C CA . ASP B 1 150 ? 9.133 -20.969 -3.135 1 97.38 150 ASP B CA 1
ATOM 2424 C C . ASP B 1 150 ? 9.719 -21.344 -1.777 1 97.38 150 ASP B C 1
ATOM 2426 O O . ASP B 1 150 ? 10.289 -20.5 -1.088 1 97.38 150 ASP B O 1
ATOM 2430 N N . GLY B 1 151 ? 9.609 -22.531 -1.356 1 97.44 151 GLY B N 1
ATOM 2431 C CA . GLY B 1 151 ? 10.062 -22.938 -0.036 1 97.44 151 GLY B CA 1
ATOM 2432 C C . GLY B 1 151 ? 9.18 -22.406 1.084 1 97.44 151 GLY B C 1
ATOM 2433 O O . GLY B 1 151 ? 9.656 -22.203 2.203 1 97.44 151 GLY B O 1
ATOM 2434 N N . ALA B 1 152 ? 7.883 -22.203 0.833 1 98.5 152 ALA B N 1
ATOM 2435 C CA . ALA B 1 152 ? 6.957 -21.656 1.824 1 98.5 152 ALA B CA 1
ATOM 2436 C C . ALA B 1 152 ? 6.82 -22.609 3.018 1 98.5 15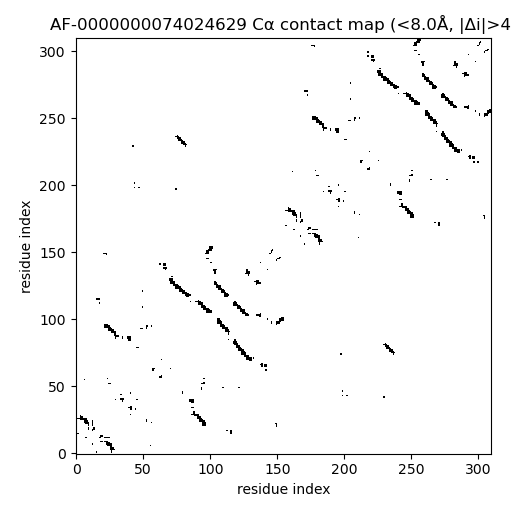2 ALA B C 1
ATOM 2438 O O . ALA B 1 152 ? 6.883 -23.828 2.861 1 98.5 152 ALA B O 1
ATOM 2439 N N . VAL B 1 153 ? 6.59 -22.016 4.18 1 98.56 153 VAL B N 1
ATOM 2440 C CA . VAL B 1 153 ? 6.453 -22.828 5.387 1 98.56 153 VAL B CA 1
ATOM 2441 C C . VAL B 1 153 ? 5.016 -22.75 5.898 1 98.56 153 VAL B C 1
ATOM 2443 O O . VAL B 1 153 ? 4.355 -21.719 5.77 1 98.56 153 VAL B O 1
ATOM 2446 N N . GLN B 1 154 ? 4.512 -23.828 6.473 1 97.44 154 GLN B N 1
ATOM 2447 C CA . GLN B 1 154 ? 3.213 -23.875 7.137 1 97.44 154 GLN B CA 1
ATOM 2448 C C . GLN B 1 154 ? 3.301 -23.328 8.555 1 97.44 154 GLN B C 1
ATOM 2450 O O . GLN B 1 154 ? 4.133 -23.766 9.352 1 97.44 154 GLN B O 1
ATOM 2455 N N . LEU B 1 155 ? 2.486 -22.391 8.867 1 96.38 155 LEU B N 1
ATOM 2456 C CA . LEU B 1 155 ? 2.451 -21.812 10.211 1 96.38 155 LEU B CA 1
ATOM 2457 C C . LEU B 1 155 ? 1.324 -22.422 11.031 1 96.38 155 LEU B C 1
ATOM 2459 O O . LEU B 1 155 ? 0.285 -22.812 10.484 1 96.38 155 LEU B O 1
#

Sequence (310 aa):
MTPFLTPLDADALCDAGIPAPWSFGMADRVRFGEIDALNHVNNVVYLRWYETLRVHYLNHYDLYTLAGADPKFVVKSVGIDYKAEVMRDTSYINVTRTVSMRNTSWTMEYATFVDGKITTTGDCVAVLLNQDNTKRPLPDALRQAFITRDGAVQLMTPFLTPLDADALCDAGIPAPWSFGMADRVRFGEIDALNHVNNVVYLRWYETLRVHYLNHYDLYTLAGADPKFVVKSVGIDYKAEVMRDTSYINVTRTVSMRNTSWTMEYATFVDGKITTTGDCVAVLLNQDNTKRPLPDALRQAFITRDGAVQL

InterPro domains:
  IPR029069 HotDog domain superfamily [SSF54637] (27-146)
  IPR050563 4-hydroxybenzoyl-CoA thioesterase [PTHR31793] (29-146)

Solvent-accessible surface area (backbone atoms only — not comparable to full-atom values): 16127 Å² total; per-residue (Å²): 128,87,57,63,78,37,83,28,43,42,68,55,31,41,75,65,54,41,56,85,80,50,37,36,28,36,28,45,62,50,53,83,90,41,48,40,99,86,56,27,55,33,82,57,48,55,53,46,52,49,50,53,49,49,52,50,51,40,58,73,67,42,43,59,67,42,53,42,85,74,59,34,81,43,71,42,31,42,37,39,40,54,73,47,88,48,49,75,75,36,60,37,36,41,34,36,41,40,54,33,31,51,66,36,34,36,33,34,41,37,37,33,28,45,92,63,37,78,27,33,37,34,38,36,34,35,33,38,24,39,84,88,68,43,84,30,70,64,36,67,61,38,52,49,48,37,32,74,65,43,63,28,41,83,105,127,88,54,62,79,36,83,27,44,42,68,56,32,41,76,66,54,42,57,83,79,50,37,36,30,36,26,48,63,49,53,83,90,42,47,39,97,85,56,25,54,33,82,55,49,56,53,48,53,49,51,55,48,49,54,51,52,40,57,75,68,42,43,58,65,42,54,41,86,72,60,34,81,43,72,40,32,40,37,40,39,53,74,48,88,50,49,76,74,36,58,36,36,40,34,36,39,39,54,34,30,50,66,36,33,37,33,35,41,36,36,34,30,45,92,65,36,78,26,33,38,34,37,35,34,35,33,39,24,38,82,88,68,43,83,30,70,64,35,68,62,38,52,49,48,36,31,74,65,40,62,28,41,82,104

Foldseek 3Di:
DADAPDKDAQVRCVVLQHHPPFGIKGKDWADPVQADPVQFGDPVVVVVVVVVRVVCVCVVLVLVVLQPDPKDKDWDDKDKDFAATHHHGFMKMKTKAWAEAEFFKTKMKMFIDGSNDTGMIMMIMMGIADPVRHGDGRDPSNVVSRCVRRVHYYD/DADAPDKDAQVRCVVLQHHPPFGIKGKDWDDPVQADPVQFGDPVVVVVVVVVRVVCVCVVLVLVVLQPDPKDKDWDDKDKDFAATHGHRFMKMKTKAWAEAEFFKTKMKMFIDGSNDTGMIMMIMMGIADPVRHGDGRDPSNVVSRCVRRVHYYD

pLDDT: mean 95.17, std 5.38, range [55.94, 98.88]